Protein AF-A0A7S0GIW2-F1 (afdb_monomer_lite)

Sequence (275 aa):
FYAGVYIVERPHLIPSFSFFFVAWAMIVSLQMKRDHPSPWVQCKPFFKQVGTLLFDSHQNSNRVSTTVIKARQSWAEVKAYEECRKLRLDHDQKMKEIRQKLESEINAVGNEQVQTDTTGQQFVPLAQFLPILTWIQGLLGGYCQLFRRIKFIFIWEDSITSFWITLATLVTGGILLIIPCGIILHWTCRIAIWTFLGPWMKIVDSLLYQDSVLHSKSKDEKERRTEEAFKEIVSALQGRSKAARLVGEEVTKSKAFKTLLFGEYITNVPYLERL

Structure (mmCIF, N/CA/C/O backbone):
data_AF-A0A7S0GIW2-F1
#
_entry.id   AF-A0A7S0GIW2-F1
#
loop_
_atom_site.group_PDB
_atom_site.id
_atom_site.type_symbol
_atom_site.label_atom_id
_atom_site.label_alt_id
_atom_site.label_comp_id
_atom_site.label_asym_id
_atom_site.label_entity_id
_atom_site.label_seq_id
_atom_site.pdbx_PDB_ins_code
_atom_site.Cartn_x
_atom_site.Cartn_y
_atom_site.Cartn_z
_atom_site.occupancy
_atom_site.B_iso_or_equiv
_atom_site.auth_seq_id
_atom_site.auth_comp_id
_atom_site.auth_asym_id
_atom_site.auth_atom_id
_atom_site.pdbx_PDB_model_num
ATOM 1 N N . PHE A 1 1 ? -5.003 -21.218 -7.547 1.00 86.75 1 PHE A N 1
ATOM 2 C CA . PHE A 1 1 ? -5.887 -22.332 -7.149 1.00 86.75 1 PHE A CA 1
ATOM 3 C C . PHE A 1 1 ? -5.118 -23.417 -6.392 1.00 86.75 1 PHE A C 1
ATOM 5 O O . PHE A 1 1 ? -5.319 -23.513 -5.192 1.00 86.75 1 PHE A O 1
ATOM 12 N N . TYR A 1 2 ? -4.163 -24.128 -7.012 1.00 92.38 2 TYR A N 1
ATOM 13 C CA . TYR A 1 2 ? -3.376 -25.192 -6.350 1.00 92.38 2 TYR A CA 1
ATOM 14 C C . TYR A 1 2 ? -2.688 -24.780 -5.039 1.00 92.38 2 TYR A C 1
ATOM 16 O O . TYR A 1 2 ? -2.809 -25.482 -4.043 1.00 92.38 2 TYR A O 1
ATOM 24 N N . ALA A 1 3 ? -2.039 -23.609 -5.003 1.00 89.69 3 ALA A N 1
ATOM 25 C CA . ALA A 1 3 ? -1.438 -23.090 -3.770 1.00 89.69 3 ALA A CA 1
ATOM 26 C C . ALA A 1 3 ? -2.473 -22.897 -2.645 1.00 89.69 3 ALA A C 1
ATOM 28 O O . ALA A 1 3 ? -2.178 -23.170 -1.491 1.00 89.69 3 ALA A O 1
ATOM 29 N N . GLY A 1 4 ? -3.700 -22.486 -2.983 1.00 92.38 4 GLY A N 1
ATOM 30 C CA . GLY A 1 4 ? -4.780 -22.309 -2.012 1.00 92.38 4 GLY A CA 1
ATOM 31 C C . GLY A 1 4 ? -5.231 -23.632 -1.395 1.00 92.38 4 GLY A C 1
ATOM 32 O O . GLY A 1 4 ? -5.352 -23.712 -0.180 1.00 92.38 4 GLY A O 1
ATOM 33 N N . VAL A 1 5 ? -5.397 -24.681 -2.210 1.00 96.06 5 VAL A N 1
ATOM 34 C CA . VAL A 1 5 ? -5.732 -26.033 -1.720 1.00 96.06 5 VAL A CA 1
ATOM 35 C C . VAL A 1 5 ? -4.635 -26.549 -0.783 1.00 96.06 5 VAL A C 1
ATOM 37 O O . VAL A 1 5 ? -4.923 -26.974 0.332 1.00 96.06 5 VAL A O 1
ATOM 40 N N . TYR A 1 6 ? -3.367 -26.402 -1.180 1.00 94.44 6 TYR A N 1
ATOM 41 C CA . TYR A 1 6 ? -2.228 -26.856 -0.379 1.00 94.44 6 TYR A CA 1
ATOM 42 C C . TYR A 1 6 ? -2.087 -26.102 0.955 1.00 94.44 6 TYR A C 1
ATOM 44 O O . TYR A 1 6 ? -1.720 -26.692 1.969 1.00 94.44 6 TYR A O 1
ATOM 52 N N . ILE A 1 7 ? -2.412 -24.803 0.977 1.00 94.56 7 ILE A N 1
ATOM 53 C CA . ILE A 1 7 ? -2.431 -23.990 2.203 1.00 94.56 7 ILE A CA 1
ATOM 54 C C . ILE A 1 7 ? -3.527 -24.463 3.168 1.00 94.56 7 ILE A C 1
ATOM 56 O O . ILE A 1 7 ? -3.280 -24.519 4.372 1.00 94.56 7 ILE A O 1
ATOM 60 N N . VAL A 1 8 ? -4.714 -24.814 2.659 1.00 96.31 8 VAL A N 1
ATOM 61 C CA . VAL A 1 8 ? -5.828 -25.310 3.488 1.00 96.31 8 VAL A CA 1
ATOM 62 C C . VAL A 1 8 ? -5.480 -26.655 4.124 1.00 96.31 8 VAL A C 1
ATOM 64 O O . VAL A 1 8 ? -5.731 -26.853 5.310 1.00 96.31 8 VAL A O 1
ATOM 67 N N . GLU A 1 9 ? -4.845 -27.556 3.374 1.00 96.31 9 GLU A N 1
ATOM 68 C CA . GLU A 1 9 ? -4.400 -28.854 3.897 1.00 96.31 9 GLU A CA 1
ATOM 69 C C . GLU A 1 9 ? -3.231 -28.728 4.890 1.00 96.31 9 GLU A C 1
ATOM 71 O O . GLU A 1 9 ? -3.073 -29.560 5.786 1.00 96.31 9 GLU A O 1
ATOM 76 N N . ARG A 1 10 ? -2.387 -27.696 4.744 1.00 93.69 10 ARG A N 1
ATOM 77 C CA . ARG A 1 10 ? -1.160 -27.505 5.532 1.00 93.69 10 ARG A CA 1
ATOM 78 C C . ARG A 1 10 ? -1.020 -26.054 6.015 1.00 93.69 10 ARG A C 1
ATOM 80 O O . ARG A 1 10 ? -0.169 -25.316 5.511 1.00 93.69 10 ARG A O 1
ATOM 87 N N . PRO A 1 11 ? -1.763 -25.644 7.062 1.00 92.06 11 PRO A N 1
ATOM 88 C CA . PRO A 1 11 ? -1.789 -24.250 7.520 1.00 92.06 11 PRO A CA 1
ATOM 89 C C . PRO A 1 11 ? -0.437 -23.748 8.050 1.00 92.06 11 PRO A C 1
ATOM 91 O O . PRO A 1 11 ? -0.168 -22.549 8.042 1.00 92.06 11 PRO A O 1
ATOM 94 N N . HIS A 1 12 ? 0.467 -24.645 8.456 1.00 91.31 12 HIS A N 1
ATOM 95 C CA . HIS A 1 12 ? 1.823 -24.272 8.868 1.00 91.31 12 HIS A CA 1
ATOM 96 C C . HIS A 1 12 ? 2.656 -23.645 7.735 1.00 91.31 12 HIS A C 1
ATOM 98 O O . HIS A 1 12 ? 3.669 -23.014 8.021 1.00 91.31 12 HIS A O 1
ATOM 104 N N . LEU A 1 13 ? 2.242 -23.786 6.470 1.00 93.44 13 LEU A N 1
ATOM 105 C CA . LEU A 1 13 ? 2.909 -23.180 5.314 1.00 93.44 13 LEU A CA 1
ATOM 106 C C . LEU A 1 13 ? 2.429 -21.751 5.014 1.00 93.44 13 LEU A C 1
ATOM 108 O O . LEU A 1 13 ? 3.013 -21.085 4.163 1.00 93.44 13 LEU A O 1
ATOM 112 N N . ILE A 1 14 ? 1.400 -21.241 5.701 1.00 93.44 14 ILE A N 1
ATOM 113 C CA . ILE A 1 14 ? 0.887 -19.878 5.473 1.00 93.44 14 ILE A CA 1
ATOM 114 C C . ILE A 1 14 ? 2.006 -18.815 5.505 1.00 93.44 14 ILE A C 1
ATOM 116 O O . ILE A 1 14 ? 2.032 -17.979 4.598 1.00 93.44 14 ILE A O 1
ATOM 120 N N . PRO A 1 15 ? 2.959 -18.832 6.465 1.00 93.56 15 PRO A N 1
ATOM 121 C CA . PRO A 1 15 ? 4.031 -17.842 6.497 1.00 93.56 15 PRO A CA 1
ATOM 122 C C . PRO A 1 15 ? 4.953 -17.902 5.274 1.00 93.56 15 PRO A C 1
ATOM 124 O O . PRO A 1 15 ? 5.303 -16.863 4.730 1.00 93.56 15 PRO A O 1
ATOM 127 N N . SER A 1 16 ? 5.335 -19.089 4.792 1.00 95.00 16 SER A N 1
ATOM 128 C CA . SER A 1 16 ? 6.211 -19.179 3.614 1.00 95.00 16 SER A CA 1
ATOM 129 C C . SER A 1 16 ? 5.499 -18.672 2.359 1.00 95.00 16 SER A C 1
ATOM 131 O O . SER A 1 16 ? 6.065 -17.873 1.608 1.00 95.00 16 SER A O 1
ATOM 133 N N . PHE A 1 17 ? 4.227 -19.043 2.170 1.00 95.50 17 PHE A N 1
ATOM 134 C CA . PHE A 1 17 ? 3.417 -18.549 1.055 1.00 95.50 17 PHE A CA 1
ATOM 135 C C . PHE A 1 17 ? 3.176 -17.037 1.108 1.00 95.50 17 PHE A C 1
ATOM 137 O O . PHE A 1 17 ? 3.149 -16.409 0.049 1.00 95.50 17 PHE A O 1
ATOM 144 N N . SER A 1 18 ? 3.043 -16.426 2.291 1.00 95.31 18 SER A N 1
ATOM 145 C CA . SER A 1 18 ? 2.880 -14.971 2.394 1.00 95.31 18 SER A CA 1
ATOM 146 C C . SER A 1 18 ? 4.149 -14.222 1.971 1.00 95.31 18 SER A C 1
ATOM 148 O O . SER A 1 18 ? 4.056 -13.265 1.201 1.00 95.31 18 SER A O 1
ATOM 150 N N . PHE A 1 19 ? 5.337 -14.696 2.361 1.00 96.56 19 PHE A N 1
ATOM 151 C CA . PHE A 1 19 ? 6.607 -14.129 1.890 1.00 96.56 19 PHE A CA 1
ATOM 152 C C . PHE A 1 19 ? 6.791 -14.288 0.378 1.00 96.56 19 PHE A C 1
ATOM 154 O O . PHE A 1 19 ? 7.169 -13.326 -0.296 1.00 96.56 19 PHE A O 1
ATOM 161 N N . PHE A 1 20 ? 6.460 -15.458 -0.180 1.00 96.81 20 PHE A N 1
ATOM 162 C CA . PHE A 1 20 ? 6.480 -15.653 -1.631 1.00 96.81 20 PHE A CA 1
ATOM 163 C C . PHE A 1 20 ? 5.472 -14.766 -2.357 1.00 96.81 20 PHE A C 1
ATOM 165 O O . PHE A 1 20 ? 5.786 -14.251 -3.427 1.00 96.81 20 PHE A O 1
ATOM 172 N N . PHE A 1 21 ? 4.289 -14.544 -1.784 1.00 96.69 21 PHE A N 1
ATOM 173 C CA . PHE A 1 21 ? 3.301 -13.636 -2.355 1.00 96.69 21 PHE A CA 1
ATOM 174 C C . PHE A 1 21 ? 3.811 -12.191 -2.382 1.00 96.69 21 PHE A C 1
ATOM 176 O O . PHE A 1 21 ? 3.679 -11.524 -3.406 1.00 96.69 21 PHE A O 1
ATOM 183 N N . VAL A 1 22 ? 4.454 -11.722 -1.307 1.00 97.06 22 VAL A N 1
ATOM 184 C CA . VAL A 1 22 ? 5.085 -10.391 -1.275 1.00 97.06 22 VAL A CA 1
ATOM 185 C C . VAL A 1 22 ? 6.199 -10.288 -2.319 1.00 97.06 22 VAL A C 1
ATOM 187 O O . VAL A 1 22 ? 6.235 -9.318 -3.075 1.00 97.06 22 VAL A O 1
ATOM 190 N N . ALA A 1 23 ? 7.078 -11.291 -2.411 1.00 97.31 23 ALA A N 1
ATOM 191 C CA . ALA A 1 23 ? 8.136 -11.326 -3.422 1.00 97.31 23 ALA A CA 1
ATOM 192 C C . ALA A 1 23 ? 7.561 -11.320 -4.850 1.00 97.31 23 ALA A C 1
ATOM 194 O O . ALA A 1 23 ? 8.023 -10.570 -5.710 1.00 97.31 23 ALA A O 1
ATOM 195 N N . TRP A 1 24 ? 6.511 -12.105 -5.096 1.00 97.38 24 TRP A N 1
ATOM 196 C CA . TRP A 1 24 ? 5.815 -12.145 -6.378 1.00 97.38 24 TRP A CA 1
ATOM 197 C C . TRP A 1 24 ? 5.167 -10.799 -6.717 1.00 97.38 24 TRP A C 1
ATOM 199 O O . TRP A 1 24 ? 5.378 -10.292 -7.816 1.00 97.38 24 TRP A O 1
ATOM 209 N N . ALA A 1 25 ? 4.456 -10.176 -5.773 1.00 97.19 25 ALA A N 1
ATOM 210 C CA . ALA A 1 25 ? 3.852 -8.860 -5.965 1.00 97.19 25 ALA A CA 1
ATOM 211 C C . ALA A 1 25 ? 4.911 -7.798 -6.310 1.00 97.19 25 ALA A C 1
ATOM 213 O O . ALA A 1 25 ? 4.715 -7.009 -7.231 1.00 97.19 25 ALA A O 1
ATOM 214 N N . MET A 1 26 ? 6.070 -7.827 -5.643 1.00 97.38 26 MET A N 1
ATOM 215 C CA . MET A 1 26 ? 7.205 -6.957 -5.969 1.00 97.38 26 MET A CA 1
ATOM 216 C C . MET A 1 26 ? 7.727 -7.200 -7.393 1.00 97.38 26 MET A C 1
ATOM 218 O O . MET A 1 26 ? 7.994 -6.238 -8.114 1.00 97.38 26 MET A O 1
ATOM 222 N N . ILE A 1 27 ? 7.841 -8.457 -7.832 1.00 97.12 27 ILE A N 1
ATOM 223 C CA . ILE A 1 27 ? 8.265 -8.802 -9.202 1.00 97.12 27 ILE A CA 1
ATOM 224 C C . ILE A 1 27 ? 7.237 -8.330 -10.242 1.00 97.12 27 ILE A C 1
ATOM 226 O O . ILE A 1 27 ? 7.627 -7.824 -11.294 1.00 97.12 27 ILE A O 1
ATOM 230 N N . VAL A 1 28 ? 5.938 -8.442 -9.957 1.00 97.00 28 VAL A N 1
ATOM 231 C CA . VAL A 1 28 ? 4.877 -7.925 -10.839 1.00 97.00 28 VAL A CA 1
ATOM 232 C C . VAL A 1 28 ? 4.958 -6.400 -10.947 1.00 97.00 28 VAL A C 1
ATOM 234 O O . VAL A 1 28 ? 4.947 -5.868 -12.057 1.00 97.00 28 VAL A O 1
ATOM 237 N N . SER A 1 29 ? 5.142 -5.686 -9.832 1.00 96.62 29 SER A N 1
ATOM 238 C CA . SER A 1 29 ? 5.355 -4.230 -9.852 1.00 96.62 29 SER A CA 1
ATOM 239 C C . SER A 1 29 ? 6.578 -3.831 -10.685 1.00 96.62 29 SER A C 1
ATOM 241 O O . SER A 1 29 ? 6.539 -2.837 -11.415 1.00 96.62 29 SER A O 1
ATOM 243 N N . LEU A 1 30 ? 7.653 -4.627 -10.636 1.00 96.38 30 LEU A N 1
ATOM 244 C CA . LEU A 1 30 ? 8.833 -4.421 -11.478 1.00 96.38 30 LEU A CA 1
ATOM 245 C C . LEU A 1 30 ? 8.506 -4.576 -12.972 1.00 96.38 30 LEU A C 1
ATOM 247 O O . LEU A 1 30 ? 9.003 -3.793 -13.781 1.00 96.38 30 LEU A O 1
ATOM 251 N N . GLN A 1 31 ? 7.678 -5.559 -13.345 1.00 96.50 31 GLN A N 1
ATOM 252 C CA . GLN A 1 31 ? 7.234 -5.740 -14.733 1.00 96.50 31 GLN A CA 1
ATOM 253 C C . GLN A 1 31 ? 6.421 -4.535 -15.211 1.00 96.50 31 GLN A C 1
ATOM 255 O O . GLN A 1 31 ? 6.761 -3.960 -16.242 1.00 96.50 31 GLN A O 1
ATOM 260 N N . MET A 1 32 ? 5.455 -4.071 -14.412 1.00 95.19 32 MET A N 1
ATOM 261 C CA . MET A 1 32 ? 4.660 -2.880 -14.741 1.00 95.19 32 MET A CA 1
ATOM 262 C C . MET A 1 32 ? 5.535 -1.643 -14.975 1.00 95.19 32 MET A C 1
ATOM 264 O O . MET A 1 32 ? 5.288 -0.865 -15.894 1.00 95.19 32 MET A O 1
ATOM 268 N N . LYS A 1 33 ? 6.582 -1.457 -14.162 1.00 94.94 33 LYS A N 1
ATOM 269 C CA . LYS A 1 33 ? 7.525 -0.345 -14.334 1.00 94.94 33 LYS A CA 1
ATOM 270 C C . LYS A 1 33 ? 8.418 -0.512 -15.566 1.00 94.94 33 LYS A C 1
ATOM 272 O O . LYS A 1 33 ? 8.794 0.479 -16.190 1.00 94.94 33 LYS A O 1
ATOM 277 N N . ARG A 1 34 ? 8.766 -1.748 -15.927 1.00 95.00 34 ARG A N 1
ATOM 278 C CA . ARG A 1 34 ? 9.553 -2.049 -17.130 1.00 95.00 34 ARG A CA 1
ATOM 279 C C . ARG A 1 34 ? 8.771 -1.782 -18.416 1.00 95.00 34 ARG A C 1
ATOM 281 O O . ARG A 1 34 ? 9.376 -1.379 -19.401 1.00 95.00 34 ARG A O 1
ATOM 288 N N . ASP A 1 35 ? 7.455 -1.945 -18.379 1.00 95.06 35 ASP A N 1
ATOM 289 C CA . ASP A 1 35 ? 6.576 -1.684 -19.523 1.00 95.06 35 ASP A CA 1
ATOM 290 C C . ASP A 1 35 ? 6.309 -0.177 -19.734 1.00 95.06 35 ASP A C 1
ATOM 292 O O . ASP A 1 35 ? 5.595 0.220 -20.653 1.00 95.06 35 ASP A O 1
ATOM 296 N N . HIS A 1 36 ? 6.903 0.695 -18.909 1.00 94.88 36 HIS A N 1
ATOM 297 C CA . HIS A 1 36 ? 6.827 2.139 -19.092 1.00 94.88 36 HIS A CA 1
ATOM 298 C C . HIS A 1 36 ? 7.609 2.569 -20.354 1.00 94.88 36 HIS A C 1
ATOM 300 O O . HIS A 1 36 ? 8.765 2.172 -20.511 1.00 94.88 36 HIS A O 1
ATOM 306 N N . PRO A 1 37 ? 7.056 3.432 -21.230 1.00 94.69 37 PRO A N 1
ATOM 307 C CA . PRO A 1 37 ? 7.686 3.782 -22.512 1.00 94.69 37 PRO A CA 1
ATOM 308 C C . PRO A 1 37 ? 8.972 4.611 -22.364 1.00 94.69 37 PRO A C 1
ATOM 310 O O . PRO A 1 37 ? 9.837 4.594 -23.232 1.00 94.69 37 PRO A O 1
ATOM 313 N N . SER A 1 38 ? 9.123 5.351 -21.259 1.00 93.94 38 SER A N 1
ATOM 314 C CA . SER A 1 38 ? 10.338 6.136 -21.005 1.00 93.94 38 SER A CA 1
ATOM 315 C C . SER A 1 38 ? 11.483 5.252 -20.495 1.00 93.94 38 SER A C 1
ATOM 317 O O . SER A 1 38 ? 11.359 4.702 -19.395 1.00 93.94 38 SER A O 1
ATOM 319 N N . PRO A 1 39 ? 12.632 5.189 -21.197 1.00 92.44 39 PRO A N 1
ATOM 320 C CA . PRO A 1 39 ? 13.783 4.381 -20.784 1.00 92.44 39 PRO A CA 1
ATOM 321 C C . PRO A 1 39 ? 14.440 4.877 -19.487 1.00 92.44 39 PRO A C 1
ATOM 323 O O . PRO A 1 39 ? 15.145 4.120 -18.830 1.00 92.44 39 PRO A O 1
ATOM 326 N N . TRP A 1 40 ? 14.188 6.127 -19.088 1.00 90.44 40 TRP A N 1
ATOM 327 C CA . TRP A 1 40 ? 14.678 6.707 -17.831 1.00 90.44 40 TRP A CA 1
ATOM 328 C C . TRP A 1 40 ? 13.940 6.176 -16.601 1.00 90.44 40 TRP A C 1
ATOM 330 O O . TRP A 1 40 ? 14.470 6.208 -15.495 1.00 90.44 40 TRP A O 1
ATOM 340 N N . VAL A 1 41 ? 12.706 5.709 -16.797 1.00 92.25 41 VAL A N 1
ATOM 341 C CA . VAL A 1 41 ? 11.857 5.165 -15.730 1.00 92.25 41 VAL A CA 1
ATOM 342 C C . VAL A 1 41 ? 11.996 3.645 -15.646 1.00 92.25 41 VAL A C 1
ATOM 344 O O . VAL A 1 41 ? 11.789 3.069 -14.578 1.00 92.25 41 VAL A O 1
ATOM 347 N N . GLN A 1 42 ? 12.360 2.989 -16.751 1.00 93.50 42 GLN A N 1
ATOM 348 C CA . GLN A 1 42 ? 12.521 1.541 -16.808 1.00 93.50 42 GLN A CA 1
ATOM 349 C C . GLN A 1 42 ? 13.591 1.047 -15.827 1.00 93.50 42 GLN A C 1
ATOM 351 O O . GLN A 1 42 ? 14.693 1.585 -15.725 1.00 93.50 42 GLN A O 1
ATOM 356 N N . CYS A 1 43 ? 13.276 -0.040 -15.126 1.00 92.50 43 CYS A N 1
ATOM 357 C CA . CYS A 1 43 ? 14.222 -0.723 -14.252 1.00 92.50 43 CYS A CA 1
ATOM 358 C C . CYS A 1 43 ? 14.896 -1.905 -14.961 1.00 92.50 43 CYS A C 1
ATOM 360 O O . CYS A 1 43 ? 14.328 -2.550 -15.845 1.00 92.50 43 CYS A O 1
ATOM 362 N N . LYS A 1 44 ? 16.117 -2.239 -14.521 1.00 93.50 44 LYS A N 1
ATOM 363 C CA . LYS A 1 44 ? 16.814 -3.457 -14.962 1.00 93.50 44 LYS A CA 1
ATOM 364 C C . LYS A 1 44 ? 16.016 -4.698 -14.522 1.00 93.50 44 LYS A C 1
ATOM 366 O O . LYS A 1 44 ? 15.501 -4.704 -13.406 1.00 93.50 44 LYS A O 1
ATOM 371 N N . PRO A 1 45 ? 15.947 -5.762 -15.342 1.00 94.75 45 PRO A N 1
ATOM 372 C CA . PRO A 1 45 ? 15.208 -6.967 -14.980 1.00 94.75 45 PRO A CA 1
ATOM 373 C C . PRO A 1 45 ? 15.839 -7.666 -13.769 1.00 94.75 45 PRO A C 1
ATOM 375 O O . PRO A 1 45 ? 17.065 -7.726 -13.655 1.00 94.75 45 PRO A O 1
ATOM 378 N N . PHE A 1 46 ? 14.997 -8.237 -12.903 1.00 95.44 46 PHE A N 1
ATOM 379 C CA . PHE A 1 46 ? 15.406 -8.879 -11.647 1.00 95.44 46 PHE A CA 1
ATOM 380 C C . PHE A 1 46 ? 16.498 -9.937 -11.854 1.00 95.44 46 PHE A C 1
ATOM 382 O O . PHE A 1 46 ? 17.554 -9.870 -11.235 1.00 95.44 46 PHE A O 1
ATOM 389 N N . PHE A 1 47 ? 16.305 -10.857 -12.804 1.00 95.00 47 PHE A N 1
ATOM 390 C CA . PHE A 1 47 ? 17.272 -11.923 -13.083 1.00 95.00 47 PHE A CA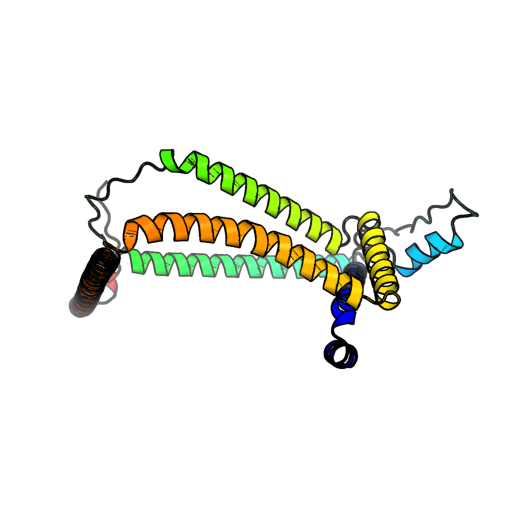 1
ATOM 391 C C . PHE A 1 47 ? 18.631 -11.417 -13.567 1.00 95.00 47 PHE A C 1
ATOM 393 O O . PHE A 1 47 ? 19.641 -12.058 -13.301 1.00 95.00 47 PHE A O 1
ATOM 400 N N . LYS A 1 48 ? 18.688 -10.253 -14.229 1.00 93.19 48 LYS A N 1
ATOM 401 C CA . LYS A 1 48 ? 19.971 -9.639 -14.592 1.00 93.19 48 LYS A CA 1
ATOM 402 C C . LYS A 1 48 ? 20.706 -9.157 -13.344 1.00 93.19 48 LYS A C 1
ATOM 404 O O . LYS A 1 48 ? 21.909 -9.340 -13.268 1.00 93.19 48 LYS A O 1
ATOM 409 N N . GLN A 1 49 ? 19.993 -8.596 -12.365 1.00 92.94 49 GLN A N 1
ATOM 410 C CA . GLN A 1 49 ? 20.584 -8.181 -11.086 1.00 92.94 49 GLN A CA 1
ATOM 411 C C . GLN A 1 49 ? 21.059 -9.392 -10.268 1.00 92.94 49 GLN A C 1
ATOM 413 O O . GLN A 1 49 ? 22.180 -9.378 -9.769 1.00 92.94 49 GLN A O 1
ATOM 418 N N . VAL A 1 50 ? 20.265 -10.469 -10.209 1.00 94.44 50 VAL A N 1
ATOM 419 C CA . VAL A 1 50 ? 20.680 -11.736 -9.574 1.00 94.44 50 VAL A CA 1
ATOM 420 C C . VAL A 1 50 ? 21.899 -12.335 -10.278 1.00 94.44 50 VAL A C 1
ATOM 422 O O . VAL A 1 50 ? 22.858 -12.718 -9.619 1.00 94.44 50 VAL A O 1
ATOM 425 N N . GLY A 1 51 ? 21.894 -12.381 -11.613 1.00 92.69 51 GLY A N 1
ATOM 426 C CA . GLY A 1 51 ? 23.018 -12.886 -12.400 1.00 92.69 51 GLY A CA 1
ATOM 427 C C . GLY A 1 51 ? 24.290 -12.068 -12.185 1.00 92.69 51 GLY A C 1
ATOM 428 O O . GLY A 1 51 ? 25.356 -12.646 -12.004 1.00 92.69 51 GLY A O 1
ATOM 429 N N . THR A 1 52 ? 24.182 -10.738 -12.118 1.00 89.94 52 THR A N 1
ATOM 430 C CA . THR A 1 52 ? 25.311 -9.876 -11.746 1.00 89.94 52 THR A CA 1
ATOM 431 C C . THR A 1 52 ? 25.842 -10.231 -10.354 1.00 89.94 52 THR A C 1
ATOM 433 O O . THR A 1 52 ? 27.044 -10.358 -10.182 1.00 89.94 52 THR A O 1
ATOM 436 N N . LEU A 1 53 ? 24.987 -10.480 -9.362 1.00 90.12 53 LEU A N 1
ATOM 437 C CA . LEU A 1 53 ? 25.471 -10.856 -8.027 1.00 90.12 53 LEU A CA 1
ATOM 438 C C . LEU A 1 53 ? 26.131 -12.237 -7.979 1.00 90.12 53 LEU A C 1
ATOM 440 O O . LEU A 1 53 ? 27.142 -12.398 -7.302 1.00 90.12 53 LEU A O 1
ATOM 444 N N . LEU A 1 54 ? 25.580 -13.226 -8.684 1.00 91.62 54 LEU A N 1
ATOM 445 C CA . LEU A 1 54 ? 26.095 -14.597 -8.649 1.00 91.62 54 LEU A CA 1
ATOM 446 C C . LEU A 1 54 ? 27.356 -14.788 -9.499 1.00 91.62 54 LEU A C 1
ATOM 448 O O . LEU A 1 54 ? 28.250 -15.527 -9.097 1.00 91.62 54 LEU A O 1
ATOM 452 N N . PHE A 1 55 ? 27.431 -14.142 -10.664 1.00 89.44 55 PHE A N 1
ATOM 453 C CA . PHE A 1 55 ? 28.493 -14.385 -11.645 1.00 89.44 55 PHE A CA 1
ATOM 454 C C . PHE A 1 55 ? 29.515 -13.244 -11.748 1.00 89.44 55 PHE A C 1
ATOM 456 O O . PHE A 1 55 ? 30.660 -13.498 -12.111 1.00 89.44 55 PHE A O 1
ATOM 463 N N . ASP A 1 56 ? 29.148 -12.000 -11.421 1.00 79.81 56 ASP A N 1
ATOM 464 C CA . ASP A 1 56 ? 30.023 -10.826 -11.607 1.00 79.81 56 ASP A CA 1
ATOM 465 C C . ASP A 1 56 ? 30.875 -10.504 -10.365 1.00 79.81 56 ASP A C 1
ATOM 467 O O . ASP A 1 56 ? 31.756 -9.648 -10.413 1.00 79.81 56 ASP A O 1
ATOM 471 N N . SER A 1 57 ? 30.670 -11.224 -9.252 1.00 71.44 57 SER A N 1
ATOM 472 C CA . SER A 1 57 ? 31.363 -10.969 -7.980 1.00 71.44 57 SER A CA 1
ATOM 473 C C . SER A 1 57 ? 32.891 -11.129 -8.045 1.00 71.44 57 SER A C 1
ATOM 475 O O . SER A 1 57 ? 33.564 -10.700 -7.110 1.00 71.44 57 SER A O 1
ATOM 477 N N . HIS A 1 58 ? 33.454 -11.741 -9.095 1.00 61.88 58 HIS A N 1
ATOM 478 C CA . HIS A 1 58 ? 34.876 -12.103 -9.118 1.00 61.88 58 HIS A CA 1
ATOM 479 C C . HIS A 1 58 ? 35.694 -11.529 -10.292 1.00 61.88 58 HIS A C 1
ATOM 481 O O . HIS A 1 58 ? 36.919 -11.619 -10.241 1.00 61.88 58 HIS A O 1
ATOM 487 N N . GLN A 1 59 ? 35.101 -10.935 -11.343 1.00 58.41 59 GLN A N 1
ATOM 488 C CA . GLN A 1 59 ? 35.891 -10.652 -12.560 1.00 58.41 59 GLN A CA 1
ATOM 489 C C . GLN A 1 59 ? 35.881 -9.220 -13.108 1.00 58.41 59 GLN A C 1
ATOM 491 O O . GLN A 1 59 ? 36.831 -8.885 -13.807 1.00 58.41 59 GLN A O 1
ATOM 496 N N . ASN A 1 60 ? 34.919 -8.340 -12.799 1.00 55.59 60 ASN A N 1
ATOM 497 C CA . ASN A 1 60 ? 34.915 -6.989 -13.390 1.00 55.59 60 ASN A CA 1
ATOM 498 C C . ASN A 1 60 ? 34.228 -5.916 -12.521 1.00 55.59 60 ASN A C 1
ATOM 500 O O . ASN A 1 60 ? 33.266 -5.280 -12.943 1.00 55.59 60 ASN A O 1
ATOM 504 N N . SER A 1 61 ? 34.807 -5.609 -11.355 1.00 57.03 61 SER A N 1
ATOM 505 C CA . SER A 1 61 ? 34.425 -4.457 -10.504 1.00 57.03 61 SER A CA 1
ATOM 506 C C . SER A 1 61 ? 34.281 -3.120 -11.274 1.00 57.03 61 SER A C 1
ATOM 508 O O . SER A 1 61 ? 33.497 -2.254 -10.896 1.00 57.03 61 SER A O 1
ATOM 510 N N . ASN A 1 62 ? 34.961 -2.963 -12.417 1.00 59.53 62 ASN A N 1
ATOM 511 C CA . ASN A 1 62 ? 35.049 -1.684 -13.129 1.00 59.53 62 ASN A CA 1
ATOM 512 C C . ASN A 1 62 ? 34.157 -1.546 -14.376 1.00 59.53 62 ASN A C 1
ATOM 514 O O . ASN A 1 62 ? 34.215 -0.510 -15.038 1.00 59.53 62 ASN A O 1
ATOM 518 N N . ARG A 1 63 ? 33.326 -2.536 -14.738 1.00 62.22 63 ARG A N 1
ATOM 519 C CA . ARG A 1 63 ? 32.436 -2.420 -15.913 1.00 62.22 63 ARG A CA 1
ATOM 520 C C . ARG A 1 63 ? 30.975 -2.339 -15.500 1.00 62.22 63 ARG A C 1
ATOM 522 O O . ARG A 1 63 ? 30.185 -3.243 -15.756 1.00 62.22 63 ARG A O 1
ATOM 529 N N . VAL A 1 64 ? 30.584 -1.197 -14.935 1.00 69.75 64 VAL A N 1
ATOM 530 C CA . VAL A 1 64 ? 29.165 -0.832 -14.868 1.00 69.75 64 VAL A CA 1
ATOM 531 C C . VAL A 1 64 ? 28.650 -0.784 -16.306 1.00 69.75 64 VAL A C 1
ATOM 533 O O . VAL A 1 64 ? 28.983 0.129 -17.055 1.00 69.75 64 VAL A O 1
ATOM 536 N N . SER A 1 65 ? 27.874 -1.791 -16.714 1.00 69.06 65 SER A N 1
ATOM 537 C CA . SER A 1 65 ? 27.204 -1.806 -18.016 1.00 69.06 65 SER A CA 1
ATOM 538 C C . SER A 1 65 ? 26.237 -0.622 -18.066 1.00 69.06 65 SER A C 1
ATOM 540 O O . SER A 1 65 ? 25.111 -0.684 -17.553 1.00 69.06 65 SER A O 1
ATOM 542 N N . THR A 1 66 ? 26.716 0.488 -18.621 1.00 79.06 66 THR A N 1
ATOM 543 C CA . TH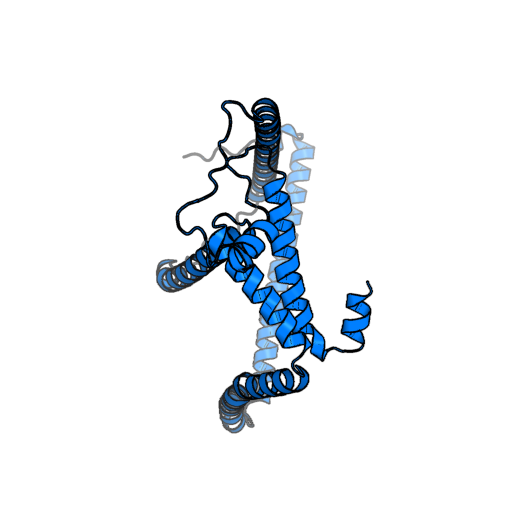R A 1 66 ? 25.924 1.671 -18.913 1.00 79.06 66 THR A CA 1
ATOM 544 C C . THR A 1 66 ? 25.123 1.362 -20.167 1.00 79.06 66 THR A C 1
ATOM 546 O O . THR A 1 66 ? 25.648 1.188 -21.265 1.00 79.06 66 THR A O 1
ATOM 549 N N . THR A 1 67 ? 23.813 1.220 -20.003 1.00 83.12 67 THR A N 1
ATOM 550 C CA . THR A 1 67 ? 22.904 1.192 -21.145 1.00 83.12 67 THR A CA 1
ATOM 551 C C . THR A 1 67 ? 22.898 2.592 -21.740 1.00 83.12 67 THR A C 1
ATOM 553 O O . THR A 1 67 ? 22.326 3.507 -21.151 1.00 83.12 67 THR A O 1
ATOM 556 N N . VAL A 1 68 ? 23.581 2.775 -22.870 1.00 90.38 68 VAL A N 1
ATOM 557 C CA . VAL A 1 68 ? 23.585 4.052 -23.587 1.00 90.38 68 VAL A CA 1
ATOM 558 C C . VAL A 1 68 ? 22.190 4.265 -24.169 1.00 90.38 68 VAL A C 1
ATOM 560 O O . VAL A 1 68 ? 21.784 3.572 -25.102 1.00 90.38 68 VAL A O 1
ATOM 563 N N . ILE A 1 69 ? 21.443 5.203 -23.590 1.00 92.12 69 ILE A N 1
ATOM 564 C CA . ILE A 1 69 ? 20.130 5.610 -24.092 1.00 92.12 69 ILE A CA 1
ATOM 565 C C . ILE A 1 69 ? 20.369 6.469 -25.333 1.00 92.12 69 ILE A C 1
ATOM 567 O O . ILE A 1 69 ? 21.042 7.500 -25.261 1.00 92.12 69 ILE A O 1
ATOM 571 N N . LYS A 1 70 ? 19.844 6.047 -26.488 1.00 94.00 70 LYS A N 1
ATOM 572 C CA . LYS A 1 70 ? 19.969 6.839 -27.718 1.00 94.00 70 LYS A CA 1
ATOM 573 C C . LYS A 1 70 ? 19.078 8.078 -27.625 1.00 94.00 70 LYS A C 1
ATOM 575 O O . LYS A 1 70 ? 17.961 8.017 -27.108 1.00 94.00 70 LYS A O 1
ATOM 580 N N . ALA A 1 71 ? 19.544 9.199 -28.172 1.00 94.00 71 ALA A N 1
ATOM 581 C CA . ALA A 1 71 ? 18.722 10.400 -28.278 1.00 94.00 71 ALA A CA 1
ATOM 582 C C . ALA A 1 71 ? 17.414 10.079 -29.027 1.00 94.00 71 ALA A C 1
ATOM 584 O O . ALA A 1 71 ? 17.440 9.456 -30.087 1.00 94.00 71 ALA A O 1
ATOM 585 N N . ARG A 1 72 ? 16.274 10.502 -28.461 1.00 91.12 72 ARG A N 1
ATOM 586 C CA . ARG A 1 72 ? 14.908 10.262 -28.978 1.00 91.12 72 ARG A CA 1
ATOM 587 C C . ARG A 1 72 ? 14.448 8.798 -29.027 1.00 91.12 72 ARG A C 1
ATOM 589 O O . ARG A 1 72 ? 13.435 8.508 -29.664 1.00 91.12 72 ARG A O 1
ATOM 596 N N . GLN A 1 73 ? 15.122 7.882 -28.332 1.00 92.31 73 GLN A N 1
ATOM 597 C CA . GLN A 1 73 ? 14.606 6.524 -28.157 1.00 92.31 73 GLN A CA 1
ATOM 598 C C . GLN A 1 73 ? 13.231 6.562 -27.465 1.00 92.31 73 GLN A C 1
ATOM 600 O O . GLN A 1 73 ? 13.078 7.223 -26.440 1.00 92.31 73 GLN A O 1
ATOM 605 N N . SER A 1 74 ? 12.232 5.896 -28.055 1.00 93.19 74 SER A N 1
ATOM 606 C CA . SER A 1 74 ? 10.836 5.857 -27.581 1.00 93.19 74 SER A CA 1
ATOM 607 C C . SER A 1 74 ? 10.141 7.221 -27.429 1.00 93.19 74 SER A C 1
ATOM 609 O O . SER A 1 74 ? 9.139 7.331 -26.729 1.00 93.19 74 SER A O 1
ATOM 611 N N . TRP A 1 75 ? 10.604 8.275 -28.118 1.00 94.75 75 TRP A N 1
ATOM 612 C CA . TRP A 1 75 ? 9.995 9.612 -28.011 1.00 94.75 75 TRP A CA 1
ATOM 613 C C . TRP A 1 75 ? 8.501 9.633 -28.374 1.00 94.75 75 TRP A C 1
ATOM 615 O O . TRP A 1 75 ? 7.706 10.253 -27.675 1.00 94.75 75 TRP A O 1
ATOM 625 N N . ALA A 1 76 ? 8.112 8.940 -29.449 1.00 96.50 76 ALA A N 1
ATOM 626 C CA . ALA A 1 76 ? 6.718 8.884 -29.890 1.00 96.50 76 ALA A CA 1
ATOM 627 C C . ALA A 1 76 ? 5.810 8.191 -28.857 1.00 96.50 76 ALA A C 1
ATOM 629 O O . ALA A 1 76 ? 4.723 8.682 -28.567 1.00 96.50 76 ALA A O 1
ATOM 630 N N . GLU A 1 77 ? 6.283 7.092 -28.262 1.00 94.94 77 GLU A N 1
ATOM 631 C CA . GLU A 1 77 ? 5.559 6.337 -27.232 1.00 94.94 77 GLU A CA 1
ATOM 632 C C . GLU A 1 77 ? 5.415 7.151 -25.943 1.00 94.94 77 GLU A C 1
ATOM 634 O O . GLU A 1 77 ? 4.335 7.203 -25.357 1.00 94.94 77 GLU A O 1
ATOM 639 N N . VAL A 1 78 ? 6.487 7.835 -25.527 1.00 95.69 78 VAL A N 1
ATOM 640 C CA . VAL A 1 78 ? 6.467 8.729 -24.362 1.00 95.69 78 VAL A CA 1
ATOM 641 C C . VAL A 1 78 ? 5.478 9.868 -24.582 1.00 95.69 78 VAL A C 1
ATOM 643 O O . VAL A 1 78 ? 4.653 10.121 -23.709 1.00 95.69 78 VAL A O 1
ATOM 646 N N . LYS A 1 79 ? 5.498 10.500 -25.760 1.00 96.69 79 LYS A N 1
ATOM 647 C CA . LYS A 1 79 ? 4.572 11.587 -26.090 1.00 96.69 79 LYS A CA 1
ATOM 648 C C . LYS A 1 79 ? 3.111 11.122 -26.051 1.00 96.69 79 LYS A C 1
ATOM 650 O O . LYS A 1 79 ? 2.288 11.766 -25.406 1.00 96.69 79 LYS A O 1
ATOM 655 N N . ALA A 1 80 ? 2.798 9.981 -26.668 1.00 96.75 80 ALA A N 1
ATOM 656 C CA . ALA A 1 80 ? 1.447 9.414 -26.642 1.00 96.75 80 ALA A CA 1
ATOM 657 C C . ALA A 1 80 ? 0.992 9.061 -25.212 1.00 96.75 80 ALA A C 1
ATOM 659 O O . ALA A 1 80 ? -0.159 9.293 -24.834 1.00 96.75 80 ALA A O 1
ATOM 660 N N . TYR A 1 81 ? 1.903 8.533 -24.391 1.00 95.19 81 TYR A N 1
ATOM 661 C CA . TYR A 1 81 ? 1.633 8.237 -22.988 1.00 95.19 81 TYR A CA 1
ATOM 662 C C . TYR A 1 81 ? 1.377 9.504 -22.160 1.00 95.19 81 TYR A C 1
ATOM 664 O O . TYR A 1 81 ? 0.441 9.532 -21.360 1.00 95.19 81 TYR A O 1
ATOM 672 N N . GLU A 1 82 ? 2.165 10.562 -22.358 1.00 95.75 82 GLU A N 1
ATOM 673 C CA . GLU A 1 82 ? 1.977 11.855 -21.691 1.00 95.75 82 GLU A CA 1
ATOM 674 C C . GLU A 1 82 ? 0.647 12.510 -22.073 1.00 95.75 82 GLU A C 1
ATOM 676 O O . GLU A 1 82 ? -0.073 12.984 -21.192 1.00 95.75 82 GLU A O 1
ATOM 681 N N . GLU A 1 83 ? 0.277 12.472 -23.354 1.00 97.56 83 GLU A N 1
ATOM 682 C CA . GLU A 1 83 ? -1.020 12.956 -23.836 1.00 97.56 83 GLU A CA 1
ATOM 683 C C . GLU A 1 83 ? -2.178 12.160 -23.214 1.00 97.56 83 GLU A C 1
ATOM 685 O O . GLU A 1 83 ? -3.107 12.750 -22.657 1.00 97.56 83 GLU A O 1
ATOM 690 N N . CYS A 1 84 ? -2.097 10.824 -23.202 1.00 96.06 84 CYS A N 1
ATOM 691 C CA . CYS A 1 84 ? -3.103 9.974 -22.556 1.00 96.06 84 CYS A CA 1
ATOM 692 C C . CYS A 1 84 ? -3.209 10.258 -21.049 1.00 96.06 84 CYS A C 1
ATOM 694 O O . CYS A 1 84 ? -4.309 10.345 -20.495 1.00 96.06 84 CYS A O 1
ATOM 696 N N . ARG A 1 85 ? -2.072 10.439 -20.371 1.00 93.19 85 ARG A N 1
ATOM 697 C CA . ARG A 1 85 ? -2.034 10.778 -18.946 1.00 93.19 85 ARG A CA 1
ATOM 698 C C . ARG A 1 85 ? -2.667 12.142 -18.678 1.00 93.19 85 ARG A C 1
ATOM 700 O O . ARG A 1 85 ? -3.414 12.266 -17.709 1.00 93.19 85 ARG A O 1
ATOM 707 N N . LYS A 1 86 ? -2.395 13.139 -19.521 1.00 96.81 86 LYS A N 1
ATOM 708 C CA . LYS A 1 86 ? -2.993 14.473 -19.416 1.00 96.81 86 LYS A CA 1
ATOM 709 C C . LYS A 1 86 ? -4.514 14.404 -19.549 1.00 96.81 86 LYS A C 1
ATOM 711 O O . LYS A 1 86 ? -5.208 14.909 -18.676 1.00 96.81 86 LYS A O 1
ATOM 716 N N . LEU A 1 87 ? -5.022 13.668 -20.540 1.00 97.19 87 LEU A N 1
ATOM 717 C CA . LEU A 1 87 ? -6.464 13.457 -20.716 1.00 97.19 87 LEU A CA 1
ATOM 718 C C . LEU A 1 87 ? -7.129 12.826 -19.481 1.00 97.19 87 LEU A C 1
ATOM 720 O O . LEU A 1 87 ? -8.224 13.236 -19.100 1.00 97.19 87 LEU A O 1
ATOM 724 N N . ARG A 1 88 ? -6.470 11.859 -18.825 1.00 95.50 88 ARG A N 1
ATOM 725 C CA . ARG A 1 88 ? -6.978 11.264 -17.573 1.00 95.50 88 ARG A CA 1
ATOM 726 C C . ARG A 1 88 ? -7.013 12.272 -16.426 1.00 95.50 88 ARG A C 1
ATOM 728 O O . ARG A 1 88 ? -7.998 12.318 -15.699 1.00 95.50 88 ARG A O 1
ATOM 735 N N . LEU A 1 89 ? -5.968 13.087 -16.275 1.00 95.69 89 LEU A N 1
ATOM 736 C CA . LEU A 1 89 ? -5.921 14.124 -15.240 1.00 95.69 89 LEU A CA 1
ATOM 737 C C . LEU A 1 89 ? -7.004 15.185 -15.453 1.00 95.69 89 LEU A C 1
ATOM 739 O O . LEU A 1 89 ? -7.677 15.554 -14.493 1.00 95.69 89 LEU A O 1
ATOM 743 N N . ASP A 1 90 ? -7.210 15.618 -16.696 1.00 96.94 90 ASP A N 1
ATOM 744 C CA . ASP A 1 90 ? -8.255 16.582 -17.046 1.00 96.94 90 ASP A CA 1
ATOM 745 C C . ASP A 1 90 ? -9.652 16.002 -16.758 1.00 96.94 90 ASP A C 1
ATOM 747 O O . ASP A 1 90 ? -10.530 16.694 -16.240 1.00 96.94 90 ASP A O 1
ATOM 751 N N . HIS A 1 91 ? -9.863 14.713 -17.041 1.00 95.50 91 HIS A N 1
ATOM 752 C CA . HIS A 1 91 ? -11.102 14.014 -16.697 1.00 95.50 91 HIS A CA 1
ATOM 753 C C . HIS A 1 91 ? -11.321 13.939 -15.176 1.00 95.50 91 HIS A C 1
ATOM 755 O O . HIS A 1 91 ? -12.405 14.268 -14.690 1.00 95.50 91 HIS A O 1
ATOM 761 N N . ASP A 1 92 ? -10.297 13.566 -14.406 1.00 94.81 92 ASP A N 1
ATOM 762 C CA . ASP A 1 92 ? -10.380 13.491 -12.943 1.00 94.81 92 ASP A CA 1
ATOM 763 C C . ASP A 1 92 ? -10.625 14.866 -12.301 1.00 94.81 92 ASP A C 1
ATOM 765 O O . ASP A 1 92 ? -11.352 14.964 -11.310 1.00 94.81 92 ASP A O 1
ATOM 769 N N . GLN A 1 93 ? -10.049 15.936 -12.860 1.00 96.75 93 GLN A N 1
ATOM 770 C CA . GLN A 1 93 ? -10.310 17.313 -12.429 1.00 96.75 93 GLN A CA 1
ATOM 771 C C . GLN A 1 93 ? -11.767 17.705 -12.673 1.00 96.75 93 GLN A C 1
ATOM 773 O O . GLN A 1 93 ? -12.439 18.131 -11.735 1.00 96.75 93 GLN A O 1
ATOM 778 N N . LYS A 1 94 ? -12.296 17.454 -13.877 1.00 96.94 94 LYS A N 1
ATOM 779 C CA . LYS A 1 94 ? -13.714 17.702 -14.186 1.00 96.94 94 LYS A CA 1
ATOM 780 C C . LYS A 1 94 ? -14.647 16.929 -13.256 1.00 96.94 94 LYS A C 1
ATOM 782 O O . LYS A 1 94 ? -15.618 17.485 -12.752 1.00 96.94 94 LYS A O 1
ATOM 787 N N . MET A 1 95 ? -14.339 15.665 -12.965 1.00 92.19 95 MET A N 1
ATOM 788 C CA . MET A 1 95 ? -15.135 14.865 -12.027 1.00 92.19 95 MET A CA 1
ATOM 789 C C . MET A 1 95 ? -15.088 15.412 -10.596 1.00 92.19 95 MET A C 1
ATOM 791 O O . MET A 1 95 ? -16.095 15.351 -9.889 1.00 92.19 95 MET A O 1
ATOM 795 N N . LYS A 1 96 ? -13.952 15.966 -10.157 1.00 94.38 96 LYS A N 1
ATOM 796 C CA . LYS A 1 96 ? -13.851 16.654 -8.860 1.00 94.38 96 LYS A CA 1
ATOM 797 C C . LYS A 1 96 ? -14.675 17.936 -8.830 1.00 94.38 96 LYS A C 1
ATOM 799 O O . LYS A 1 96 ? -15.387 18.144 -7.856 1.00 94.38 96 LYS A O 1
ATOM 804 N N . GLU A 1 97 ? -14.628 18.747 -9.883 1.00 95.56 97 GLU A N 1
ATOM 805 C CA . GLU A 1 97 ? -15.441 19.965 -9.992 1.00 95.56 97 GLU A CA 1
ATOM 806 C C . GLU A 1 97 ? -16.939 19.647 -9.958 1.00 95.56 97 GLU A C 1
ATOM 808 O O . GLU A 1 97 ? -17.694 20.310 -9.253 1.00 95.56 97 GLU A O 1
ATOM 813 N N . ILE A 1 98 ? -17.375 18.595 -10.661 1.00 93.94 98 ILE A N 1
ATOM 814 C CA . ILE A 1 98 ? -18.770 18.133 -10.628 1.00 93.94 98 ILE A CA 1
ATOM 815 C C . ILE A 1 98 ? -19.166 17.704 -9.211 1.00 93.94 98 ILE A C 1
ATOM 817 O O . ILE A 1 98 ? -20.230 18.090 -8.736 1.00 93.94 98 ILE A O 1
ATOM 821 N N . ARG A 1 99 ? -18.310 16.946 -8.511 1.00 91.12 99 ARG A N 1
ATOM 822 C CA . ARG A 1 99 ? -18.569 16.547 -7.117 1.00 91.12 99 ARG A CA 1
ATOM 823 C C . ARG A 1 99 ? -18.651 17.746 -6.181 1.00 91.12 99 ARG A C 1
ATOM 825 O O . ARG A 1 99 ? -19.565 17.798 -5.373 1.00 91.12 99 ARG A O 1
ATOM 832 N N . GLN A 1 100 ? -17.747 18.711 -6.320 1.00 94.44 100 GLN A N 1
ATOM 833 C CA . GLN A 1 100 ? -17.765 19.933 -5.515 1.00 94.44 100 GLN A CA 1
ATOM 834 C C . GLN A 1 100 ? -19.021 20.769 -5.774 1.00 94.44 100 GLN A C 1
ATOM 836 O O . GLN A 1 100 ? -19.610 21.279 -4.826 1.00 94.44 100 GLN A O 1
ATOM 841 N N . LYS A 1 101 ? -19.468 20.870 -7.032 1.00 94.25 101 LYS A N 1
ATOM 842 C CA . LYS A 1 101 ? -20.737 21.528 -7.372 1.00 94.25 101 LYS A CA 1
ATOM 843 C C . LYS A 1 101 ? -21.922 20.811 -6.736 1.00 94.25 101 LYS A C 1
ATOM 845 O O . LYS A 1 101 ? -22.710 21.458 -6.058 1.00 94.25 101 LYS A O 1
ATOM 850 N N . LEU A 1 102 ? -21.992 19.486 -6.858 1.00 89.44 102 LEU A N 1
ATOM 851 C CA . LEU A 1 102 ? -23.058 18.692 -6.249 1.00 89.44 102 LEU A CA 1
ATOM 852 C C . LEU A 1 102 ? -23.064 18.818 -4.716 1.00 89.44 102 LEU A C 1
ATOM 854 O O . LEU A 1 102 ? -24.119 18.991 -4.119 1.00 89.44 102 LEU A O 1
ATOM 858 N N . GLU A 1 103 ? -21.894 18.784 -4.073 1.00 86.38 103 GLU A N 1
ATOM 859 C CA . GLU A 1 103 ? -21.767 19.027 -2.631 1.00 86.38 103 GLU A CA 1
ATOM 860 C C . GLU A 1 103 ? -22.219 20.444 -2.258 1.00 86.38 103 GLU A C 1
ATOM 862 O O . GLU A 1 103 ? -22.920 20.619 -1.264 1.00 86.38 103 GLU A O 1
ATOM 867 N N . SER A 1 104 ? -21.878 21.456 -3.062 1.00 88.25 104 SER A N 1
ATOM 868 C CA . SER A 1 104 ? -22.331 22.832 -2.830 1.00 88.25 104 SER A CA 1
ATOM 869 C C . SER A 1 104 ? -23.842 22.997 -3.007 1.00 88.25 104 SER A C 1
ATOM 871 O O . SER A 1 104 ? -24.456 23.710 -2.222 1.00 88.25 104 SER A O 1
ATOM 873 N N . GLU A 1 105 ? -24.455 22.295 -3.963 1.00 83.06 105 GLU A N 1
ATOM 874 C CA . GLU A 1 105 ? -25.907 22.284 -4.173 1.00 83.06 105 GLU A CA 1
ATOM 875 C C . GLU A 1 105 ? -26.628 21.572 -3.022 1.00 83.06 105 GLU A C 1
ATOM 877 O O . GLU A 1 105 ? -27.601 22.100 -2.490 1.00 83.06 105 GLU A O 1
ATOM 882 N N . ILE A 1 106 ? -26.120 20.420 -2.568 1.00 77.81 106 ILE A N 1
ATOM 883 C CA . ILE A 1 106 ? -26.649 19.714 -1.390 1.00 77.81 106 ILE A CA 1
ATOM 884 C C . ILE A 1 106 ? -26.551 20.602 -0.146 1.00 77.81 106 ILE A C 1
ATOM 886 O O . ILE A 1 106 ? -27.506 20.686 0.624 1.00 77.81 106 ILE A O 1
ATOM 890 N N . ASN A 1 107 ? -25.422 21.288 0.041 1.00 81.25 107 ASN A N 1
ATOM 891 C CA . ASN A 1 107 ? -25.228 22.187 1.175 1.00 81.25 107 ASN A CA 1
ATOM 892 C C . ASN A 1 107 ? -26.110 23.438 1.078 1.00 81.25 107 ASN A C 1
ATOM 894 O O . ASN A 1 107 ? -26.628 23.871 2.101 1.00 81.25 107 ASN A O 1
ATOM 898 N N . ALA A 1 108 ? -26.330 23.994 -0.117 1.00 77.31 108 ALA A N 1
ATOM 899 C CA . ALA A 1 108 ? -27.255 25.110 -0.320 1.00 77.31 108 ALA A CA 1
ATOM 900 C C . ALA A 1 108 ? -28.699 24.701 0.012 1.00 77.31 108 ALA A C 1
ATOM 902 O O . ALA A 1 108 ? -29.375 25.386 0.773 1.00 77.31 108 ALA A O 1
ATOM 903 N N . VAL A 1 109 ? -29.136 23.529 -0.458 1.00 77.25 109 VAL A N 1
ATOM 904 C CA . VAL A 1 109 ? -30.469 22.986 -0.147 1.00 77.25 109 VAL A CA 1
ATOM 905 C C . VAL A 1 109 ? -30.599 22.603 1.337 1.00 77.25 109 VAL A C 1
ATOM 907 O O . VAL A 1 109 ? -31.681 22.730 1.908 1.00 77.25 109 VAL A O 1
ATOM 910 N N . GLY A 1 110 ? -29.514 22.155 1.977 1.00 63.28 110 GLY A N 1
ATOM 911 C CA . GLY A 1 110 ? -29.479 21.780 3.394 1.00 63.28 110 GLY A CA 1
ATOM 912 C C . GLY A 1 110 ? -29.404 22.958 4.375 1.00 63.28 110 GLY A C 1
ATOM 913 O O . GLY A 1 110 ? -29.939 22.853 5.478 1.00 63.28 110 GLY A O 1
ATOM 914 N N . ASN A 1 111 ? -28.786 24.081 3.991 1.00 54.72 111 ASN A N 1
ATOM 915 C CA . ASN A 1 111 ? -28.614 25.257 4.857 1.00 54.72 111 ASN A CA 1
ATOM 916 C C . ASN A 1 111 ? -29.801 26.226 4.856 1.00 54.72 111 ASN A C 1
ATOM 918 O O . ASN A 1 111 ? -29.861 27.095 5.723 1.00 54.72 111 ASN A O 1
ATOM 922 N N . GLU A 1 112 ? -30.757 26.102 3.936 1.00 56.50 112 GLU A N 1
ATOM 923 C CA . GLU A 1 112 ? -31.849 27.077 3.847 1.00 56.50 112 GLU A CA 1
ATOM 924 C C . GLU A 1 112 ? -32.877 27.005 4.989 1.00 56.50 112 GLU A C 1
ATOM 926 O O . GLU A 1 112 ? -33.700 27.915 5.082 1.00 56.50 112 GLU A O 1
ATOM 931 N N . GLN A 1 113 ? -32.865 25.997 5.881 1.00 48.25 113 GLN A N 1
ATOM 932 C CA . GLN A 1 113 ? -33.863 25.957 6.966 1.00 48.25 113 GLN A CA 1
ATOM 933 C C . GLN A 1 113 ? -33.572 25.064 8.186 1.00 48.25 113 GLN A C 1
ATOM 935 O O . GLN A 1 113 ? -34.499 24.574 8.830 1.00 48.25 113 GLN A O 1
ATOM 940 N N . VAL A 1 114 ? -32.305 24.892 8.569 1.00 50.44 114 VAL A N 1
ATOM 941 C CA . VAL A 1 114 ? -31.966 24.393 9.915 1.00 50.44 114 VAL A CA 1
ATOM 942 C C . VAL A 1 114 ? -31.034 25.393 10.597 1.00 50.44 114 VAL A C 1
ATOM 944 O O . VAL A 1 114 ? -29.885 25.102 10.910 1.00 50.44 114 VAL A O 1
ATOM 947 N N . GLN A 1 115 ? -31.552 26.596 10.871 1.00 45.84 115 GLN A N 1
ATOM 948 C CA . GLN A 1 115 ? -31.129 27.319 12.071 1.00 45.84 115 GLN A CA 1
ATOM 949 C C . GLN A 1 115 ? -31.571 26.463 13.264 1.00 45.84 115 GLN A C 1
ATOM 951 O O . GLN A 1 115 ? -32.642 26.641 13.835 1.00 45.84 115 GLN A O 1
ATOM 956 N N . THR A 1 116 ? -30.774 25.457 13.626 1.00 49.84 116 THR A N 1
ATOM 957 C CA . THR A 1 116 ? -30.760 25.022 15.017 1.00 49.84 116 THR A CA 1
ATOM 958 C C . THR A 1 116 ? -30.257 26.220 15.803 1.00 49.84 116 THR A C 1
ATOM 960 O O . THR A 1 116 ? -29.064 26.512 15.760 1.00 49.84 116 THR A O 1
ATOM 963 N N . ASP A 1 117 ? -31.165 26.920 16.480 1.00 46.50 117 ASP A N 1
ATOM 964 C CA . ASP A 1 117 ? -30.864 27.861 17.556 1.00 46.50 117 ASP A CA 1
ATOM 965 C C . ASP A 1 117 ? -30.085 27.123 18.661 1.00 46.50 117 ASP A C 1
ATOM 967 O O . ASP A 1 117 ? -30.598 26.766 19.720 1.00 46.50 117 ASP A O 1
ATOM 971 N N . THR A 1 118 ? -28.807 26.844 18.420 1.00 51.59 118 THR A N 1
ATOM 972 C CA . THR A 1 118 ? -27.833 26.429 19.432 1.00 51.59 118 THR A CA 1
ATOM 973 C C . THR A 1 118 ? -27.211 27.664 20.073 1.00 51.59 118 THR A C 1
ATOM 975 O O . THR A 1 118 ? -26.012 27.713 20.324 1.00 51.59 118 THR A O 1
ATOM 978 N N . THR A 1 119 ? -28.030 28.664 20.394 1.00 47.38 119 THR A N 1
ATOM 979 C CA . THR A 1 119 ? -27.645 29.924 21.056 1.00 47.38 119 THR A CA 1
ATOM 980 C C . THR A 1 119 ? -27.190 29.717 22.514 1.00 47.38 119 THR A C 1
ATOM 982 O O . THR A 1 119 ? -26.942 30.674 23.237 1.00 47.38 119 THR A O 1
ATOM 985 N N . GLY A 1 120 ? -27.043 28.468 22.973 1.00 51.75 120 GLY A N 1
ATOM 986 C CA . GLY A 1 120 ? -26.614 28.126 24.332 1.00 51.75 120 GLY A CA 1
ATOM 987 C C . GLY A 1 120 ? -25.514 27.068 24.441 1.00 51.75 120 GLY A C 1
ATOM 988 O O . GLY A 1 120 ? -25.103 26.758 25.558 1.00 51.75 120 GLY A O 1
ATOM 989 N N . GLN A 1 121 ? -25.011 26.500 23.337 1.00 51.66 121 GLN A N 1
ATOM 990 C CA . GLN A 1 121 ? -23.854 25.604 23.429 1.00 51.66 121 GLN A CA 1
ATOM 991 C C . GLN A 1 121 ? -22.583 26.447 23.465 1.00 51.66 121 GLN A C 1
ATOM 993 O O . GLN A 1 121 ? -22.051 26.845 22.433 1.00 51.66 121 GLN A O 1
ATOM 998 N N . GLN A 1 122 ? -22.119 26.734 24.685 1.00 55.41 122 GLN A N 1
ATOM 999 C CA . GLN A 1 122 ? -20.766 27.217 24.941 1.00 55.41 122 GLN A CA 1
ATOM 1000 C C . GLN A 1 122 ? -19.795 26.371 24.114 1.00 55.41 122 GLN A C 1
ATOM 1002 O O . GLN A 1 122 ? -19.615 25.184 24.388 1.00 55.41 122 GLN A O 1
ATOM 1007 N N . PHE A 1 123 ? -19.203 26.973 23.081 1.00 57.09 123 PHE A N 1
ATOM 1008 C CA . PHE A 1 123 ? -18.102 26.373 22.345 1.00 57.09 123 PHE A CA 1
ATOM 1009 C C . PHE A 1 123 ? -17.038 26.000 23.371 1.00 57.09 123 PHE A C 1
ATOM 1011 O O . PHE A 1 123 ? -16.387 26.878 23.939 1.00 57.09 123 PHE A O 1
ATOM 1018 N N . VAL A 1 124 ? -16.891 24.701 23.643 1.00 67.12 124 VAL A N 1
ATOM 1019 C CA . VAL A 1 124 ? -15.774 24.207 24.442 1.00 67.12 124 VAL A CA 1
ATOM 1020 C C . VAL A 1 124 ? -14.525 24.686 23.709 1.00 67.12 124 VAL A C 1
ATOM 1022 O O . VAL A 1 124 ? -14.353 24.346 22.534 1.00 67.12 124 VAL A O 1
ATOM 1025 N N . PRO A 1 125 ? -13.701 25.545 24.326 1.00 73.69 125 PRO A N 1
ATOM 1026 C CA . PRO A 1 125 ? -12.628 26.207 23.613 1.00 73.69 125 PRO A CA 1
ATOM 1027 C C . PRO A 1 125 ? -11.683 25.139 23.061 1.00 73.69 125 PRO A C 1
ATOM 1029 O O . PRO A 1 125 ? -11.062 24.395 23.823 1.00 73.69 125 PRO A O 1
ATOM 1032 N N . LEU A 1 126 ? -11.554 25.085 21.728 1.00 68.88 126 LEU A N 1
ATOM 1033 C CA . LEU A 1 126 ? -10.663 24.162 21.002 1.00 68.88 126 LEU A CA 1
ATOM 1034 C C . LEU A 1 126 ? -9.220 24.182 21.549 1.00 68.88 126 LEU A C 1
ATOM 1036 O O . LEU A 1 126 ? -8.481 23.212 21.390 1.00 68.88 126 LEU A O 1
ATOM 1040 N N . ALA A 1 127 ? -8.850 25.266 22.239 1.00 77.56 127 ALA A N 1
ATOM 1041 C CA . ALA A 1 127 ? -7.634 25.425 23.030 1.00 77.56 127 ALA A CA 1
ATOM 1042 C C . ALA A 1 127 ? -7.310 24.228 23.935 1.00 77.56 127 ALA A C 1
ATOM 1044 O O . ALA A 1 127 ? -6.145 23.853 24.040 1.00 77.56 127 ALA A O 1
ATOM 1045 N N . GLN A 1 128 ? -8.313 23.593 24.547 1.00 82.56 128 GLN A N 1
ATOM 1046 C CA . GLN A 1 128 ? -8.086 22.448 25.437 1.00 82.56 128 GLN A CA 1
ATOM 1047 C C . GLN A 1 128 ? -7.736 21.155 24.681 1.00 82.56 128 GLN A C 1
ATOM 1049 O O . GLN A 1 128 ? -7.052 20.293 25.229 1.00 82.56 128 GLN A O 1
ATOM 1054 N N . PHE A 1 129 ? -8.141 21.029 23.413 1.00 86.44 129 PHE A N 1
ATOM 1055 C CA . PHE A 1 129 ? -7.877 19.841 22.591 1.00 86.44 129 PHE A CA 1
ATOM 1056 C C . PHE A 1 129 ? -6.636 19.966 21.705 1.00 86.44 129 PHE A C 1
ATOM 1058 O O . PHE A 1 129 ? -6.133 18.951 21.226 1.00 86.44 129 PHE A O 1
ATOM 1065 N N . LEU A 1 130 ? -6.102 21.177 21.527 1.00 88.62 130 LEU A N 1
ATOM 1066 C CA . LEU A 1 130 ? -4.862 21.440 20.792 1.00 88.62 130 LEU A CA 1
ATOM 1067 C C . LEU A 1 130 ? -3.693 20.498 21.156 1.00 88.62 130 LEU A C 1
ATOM 1069 O O . LEU A 1 130 ? -3.110 19.946 20.225 1.00 88.62 130 LEU A O 1
ATOM 1073 N N . PRO A 1 131 ? -3.355 20.233 22.438 1.00 90.38 131 PRO A N 1
ATOM 1074 C CA . PRO A 1 131 ? -2.225 19.353 22.761 1.00 90.38 131 PRO A CA 1
ATOM 1075 C C . PRO A 1 131 ? -2.476 17.880 22.404 1.00 90.38 131 PRO A C 1
ATOM 1077 O O . PRO A 1 131 ? -1.554 17.164 22.018 1.00 90.38 131 PRO A O 1
ATOM 1080 N N . ILE A 1 132 ? -3.723 17.413 22.497 1.00 91.38 132 ILE A N 1
ATOM 1081 C CA . ILE A 1 132 ? -4.086 16.047 22.096 1.00 91.38 132 ILE A CA 1
ATOM 1082 C C . ILE A 1 132 ? -4.044 15.940 20.568 1.00 91.38 132 ILE A C 1
ATOM 1084 O O . ILE A 1 132 ? -3.528 14.967 20.016 1.00 91.38 132 ILE A O 1
ATOM 1088 N N . LEU A 1 133 ? -4.539 16.968 19.875 1.00 91.25 133 LEU A N 1
ATOM 1089 C CA . LEU A 1 133 ? -4.578 17.009 18.420 1.00 91.25 133 LEU A CA 1
ATOM 1090 C C . LEU A 1 133 ? -3.170 17.031 17.815 1.00 91.25 133 LEU A C 1
ATOM 1092 O O . LEU A 1 133 ? -2.927 16.301 16.857 1.00 91.25 133 LEU A O 1
ATOM 1096 N N . THR A 1 134 ? -2.232 17.797 18.380 1.00 93.75 134 THR A N 1
ATOM 1097 C CA . THR A 1 134 ? -0.842 17.836 17.891 1.00 93.75 134 THR A CA 1
ATOM 1098 C C . THR A 1 134 ? -0.136 16.494 18.068 1.00 93.75 134 THR A C 1
ATOM 1100 O O . THR A 1 134 ? 0.600 16.073 17.174 1.00 93.75 134 THR A O 1
ATOM 1103 N N . TRP A 1 135 ? -0.400 15.771 19.160 1.00 95.12 135 TRP A N 1
ATOM 1104 C CA . TRP A 1 135 ? 0.135 14.422 19.360 1.00 95.12 135 TRP A CA 1
ATOM 1105 C C . TRP A 1 135 ? -0.406 13.431 18.321 1.00 95.12 135 TRP A C 1
ATOM 1107 O O . TRP A 1 135 ? 0.367 12.718 17.675 1.00 95.12 135 TRP A O 1
ATOM 1117 N N . ILE A 1 136 ? -1.723 13.440 18.085 1.00 94.94 136 ILE A N 1
ATOM 1118 C CA . ILE A 1 136 ? -2.357 12.593 17.063 1.00 94.94 136 ILE A CA 1
ATOM 1119 C C . ILE A 1 136 ? -1.851 12.959 15.660 1.00 94.94 136 ILE A C 1
ATOM 1121 O O . ILE A 1 136 ? -1.545 12.067 14.871 1.00 94.94 136 ILE A O 1
ATOM 1125 N N . GLN A 1 137 ? -1.715 14.250 15.344 1.00 94.88 137 GLN A N 1
ATOM 1126 C CA . GLN A 1 137 ? -1.151 14.719 14.074 1.00 94.88 137 GLN A CA 1
ATOM 1127 C C . GLN A 1 137 ? 0.299 14.263 13.892 1.00 94.88 137 GLN A C 1
ATOM 1129 O O . GLN A 1 137 ? 0.666 13.848 12.793 1.00 94.88 137 GLN A O 1
ATOM 1134 N N . GLY A 1 138 ? 1.107 14.280 14.957 1.00 96.50 138 GLY A N 1
ATOM 1135 C CA . GLY A 1 138 ? 2.469 13.747 14.942 1.00 96.50 138 GLY A CA 1
ATOM 1136 C C . GLY A 1 138 ? 2.499 12.254 14.607 1.00 96.50 138 GLY A C 1
ATOM 1137 O O . GLY A 1 138 ? 3.251 11.832 13.724 1.00 96.50 138 GLY A O 1
ATOM 1138 N N . LEU A 1 139 ? 1.623 11.463 15.238 1.00 96.56 139 LEU A N 1
ATOM 1139 C CA . LEU A 1 139 ? 1.473 10.037 14.931 1.00 96.56 139 LEU A CA 1
ATOM 1140 C C . LEU A 1 139 ? 1.021 9.804 13.484 1.00 96.56 139 LEU A C 1
ATOM 1142 O O . LEU A 1 139 ? 1.642 9.015 12.768 1.00 96.56 139 LEU A O 1
ATOM 1146 N N . LEU A 1 140 ? -0.014 10.514 13.023 1.00 96.38 140 LEU A N 1
ATOM 1147 C CA . LEU A 1 140 ? -0.497 10.428 11.640 1.00 96.38 140 LEU A CA 1
ATOM 1148 C C . LEU A 1 140 ? 0.590 10.816 10.632 1.00 96.38 140 LEU A C 1
ATOM 1150 O O . LEU A 1 140 ? 0.744 10.154 9.604 1.00 96.38 140 LEU A O 1
ATOM 1154 N N . GLY A 1 141 ? 1.366 11.859 10.934 1.00 97.00 141 GLY A N 1
ATOM 1155 C CA . GLY A 1 141 ? 2.507 12.289 10.134 1.00 97.00 141 GLY A CA 1
ATOM 1156 C C . GLY A 1 141 ? 3.555 11.184 10.006 1.00 97.00 141 GLY A C 1
ATOM 1157 O O . GLY A 1 141 ? 3.997 10.886 8.894 1.00 97.00 141 GLY A O 1
ATOM 1158 N N . GLY A 1 142 ? 3.884 10.517 11.116 1.00 97.12 142 GLY A N 1
ATOM 1159 C CA . GLY A 1 142 ? 4.782 9.362 11.133 1.00 97.12 142 GLY A CA 1
ATOM 1160 C C . GLY A 1 142 ? 4.280 8.206 10.262 1.00 97.12 142 GLY A C 1
ATOM 1161 O O . GLY A 1 142 ? 5.016 7.717 9.400 1.00 97.12 142 GLY A O 1
ATOM 1162 N N . TYR A 1 143 ? 3.010 7.815 10.409 1.00 97.00 143 TYR A N 1
ATOM 1163 C CA . TYR A 1 143 ? 2.412 6.758 9.583 1.00 97.00 143 TYR A CA 1
ATOM 1164 C C . TYR A 1 143 ? 2.376 7.125 8.097 1.00 97.00 143 TYR A C 1
ATOM 1166 O O . TYR A 1 143 ? 2.699 6.293 7.251 1.00 97.00 143 TYR A O 1
ATOM 1174 N N . CYS A 1 144 ? 2.045 8.371 7.757 1.00 97.44 144 CYS A N 1
ATOM 1175 C CA . CYS A 1 144 ? 2.029 8.840 6.372 1.00 97.44 144 CYS A CA 1
ATOM 1176 C C . CYS A 1 144 ? 3.424 8.758 5.729 1.00 97.44 144 CYS A C 1
ATOM 1178 O O . CYS A 1 144 ? 3.572 8.268 4.604 1.00 97.44 144 CYS A O 1
ATOM 1180 N N . GLN A 1 145 ? 4.471 9.158 6.459 1.00 96.62 145 GLN A N 1
ATOM 1181 C CA . GLN A 1 145 ? 5.853 9.010 5.997 1.00 96.62 145 GLN A CA 1
ATOM 1182 C C . GLN A 1 145 ? 6.245 7.537 5.820 1.00 96.62 145 GLN A C 1
ATOM 1184 O O . GLN A 1 145 ? 6.886 7.197 4.822 1.00 96.62 145 GLN A O 1
ATOM 1189 N N . LEU A 1 146 ? 5.833 6.656 6.737 1.00 96.56 146 LEU A N 1
ATOM 1190 C CA . LEU A 1 146 ? 6.069 5.216 6.627 1.00 96.56 146 LEU A CA 1
ATOM 1191 C C . LEU A 1 146 ? 5.390 4.629 5.382 1.00 96.56 146 LEU A C 1
ATOM 1193 O O . LEU A 1 146 ? 6.057 3.975 4.581 1.00 96.56 146 LEU A O 1
ATOM 1197 N N . PHE A 1 147 ? 4.104 4.913 5.163 1.00 96.56 147 PHE A N 1
ATOM 1198 C CA . PHE A 1 147 ? 3.384 4.468 3.965 1.00 96.56 147 PHE A CA 1
ATOM 1199 C C . PHE A 1 147 ? 4.018 4.995 2.682 1.00 96.56 147 PHE A C 1
ATOM 1201 O O . PHE A 1 147 ? 4.110 4.264 1.696 1.00 96.56 147 PHE A O 1
ATOM 1208 N N . ARG A 1 148 ? 4.511 6.238 2.690 1.00 96.31 148 ARG A N 1
ATOM 1209 C CA . ARG A 1 148 ? 5.239 6.803 1.552 1.00 96.31 148 ARG A CA 1
ATOM 1210 C C . ARG A 1 148 ? 6.532 6.034 1.269 1.00 96.31 148 ARG A C 1
ATOM 1212 O O . ARG A 1 148 ? 6.793 5.728 0.110 1.00 96.31 148 ARG A O 1
ATOM 1219 N N . ARG A 1 149 ? 7.300 5.660 2.300 1.00 95.75 149 ARG A N 1
ATOM 1220 C CA . ARG A 1 149 ? 8.499 4.812 2.143 1.00 95.75 149 ARG A CA 1
ATOM 1221 C C . ARG A 1 149 ? 8.152 3.421 1.616 1.00 95.75 149 ARG A C 1
ATOM 1223 O O . ARG A 1 149 ? 8.794 2.957 0.681 1.00 95.75 149 ARG A O 1
ATOM 1230 N N . ILE A 1 150 ? 7.113 2.790 2.163 1.00 95.25 150 ILE A N 1
ATOM 1231 C CA . ILE A 1 150 ? 6.616 1.492 1.683 1.00 95.25 150 ILE A CA 1
ATOM 1232 C C . ILE A 1 150 ? 6.245 1.601 0.201 1.00 95.25 150 ILE A C 1
ATOM 1234 O O . ILE A 1 150 ? 6.708 0.806 -0.610 1.00 95.25 150 ILE A O 1
ATOM 1238 N N . LYS A 1 151 ? 5.483 2.631 -0.179 1.00 95.81 151 LYS A N 1
ATOM 1239 C CA . LYS A 1 151 ? 5.115 2.893 -1.573 1.00 95.81 151 LYS A CA 1
ATOM 1240 C C . LYS A 1 151 ? 6.345 3.048 -2.474 1.00 95.81 151 LYS A C 1
ATOM 1242 O O . LYS A 1 151 ? 6.358 2.469 -3.554 1.00 95.81 151 LYS A O 1
ATOM 1247 N N . PHE A 1 152 ? 7.367 3.787 -2.044 1.00 95.19 152 PHE A N 1
ATOM 1248 C CA . PHE A 1 152 ? 8.599 3.958 -2.822 1.00 95.19 152 PHE A CA 1
ATOM 1249 C C . PHE A 1 152 ? 9.339 2.638 -3.067 1.00 95.19 152 PHE A C 1
ATOM 1251 O O . PHE A 1 152 ? 9.797 2.398 -4.186 1.00 95.19 152 PHE A O 1
ATOM 1258 N N . ILE A 1 153 ? 9.374 1.757 -2.064 1.00 95.81 153 ILE A N 1
ATOM 1259 C CA . ILE A 1 153 ? 9.931 0.404 -2.186 1.00 95.81 153 ILE A CA 1
ATOM 1260 C C . ILE A 1 153 ? 9.086 -0.442 -3.154 1.00 95.81 153 ILE A C 1
ATOM 1262 O O . ILE A 1 153 ? 9.617 -1.041 -4.084 1.00 95.81 153 ILE A O 1
ATOM 1266 N N . PHE A 1 154 ? 7.757 -0.452 -3.003 1.00 95.94 154 PHE A N 1
ATOM 1267 C CA . PHE A 1 154 ? 6.870 -1.243 -3.868 1.00 95.94 154 PHE A CA 1
ATOM 1268 C C . PHE A 1 154 ? 6.859 -0.779 -5.333 1.00 95.94 154 PHE A C 1
ATOM 1270 O O . PHE A 1 154 ? 6.710 -1.603 -6.234 1.00 95.94 154 PHE A O 1
ATOM 1277 N N . ILE A 1 155 ? 7.029 0.522 -5.585 1.00 95.44 155 ILE A N 1
ATOM 1278 C CA . ILE A 1 155 ? 7.111 1.108 -6.938 1.00 95.44 155 ILE A CA 1
ATOM 1279 C C . ILE A 1 155 ? 8.529 0.974 -7.528 1.00 95.44 155 ILE A C 1
ATOM 1281 O O . ILE A 1 155 ? 8.772 1.360 -8.673 1.00 95.44 155 ILE A O 1
ATOM 1285 N N . TRP A 1 156 ? 9.476 0.387 -6.789 1.00 96.50 156 TRP A N 1
ATOM 1286 C CA . TRP A 1 156 ? 10.871 0.250 -7.208 1.00 96.50 156 TRP A CA 1
ATOM 1287 C C . TRP A 1 156 ? 11.525 1.593 -7.559 1.00 96.50 156 TRP A C 1
ATOM 1289 O O . TRP A 1 156 ? 12.333 1.650 -8.489 1.00 96.50 156 TRP A O 1
ATOM 1299 N N . GLU A 1 157 ? 11.157 2.698 -6.894 1.00 94.62 157 GLU A N 1
ATOM 1300 C CA . GLU A 1 157 ? 11.839 3.988 -7.113 1.00 94.62 157 GLU A CA 1
ATOM 1301 C C . GLU A 1 157 ? 13.330 3.862 -6.785 1.00 94.62 157 GLU A C 1
ATOM 1303 O O . GLU A 1 157 ? 14.163 4.175 -7.634 1.00 94.62 157 GLU A O 1
ATOM 1308 N N . ASP A 1 158 ? 13.646 3.237 -5.650 1.00 93.31 158 ASP A N 1
ATOM 1309 C CA . ASP A 1 158 ? 14.996 2.793 -5.311 1.00 93.31 158 ASP A CA 1
ATOM 1310 C C . ASP A 1 158 ? 15.186 1.327 -5.716 1.00 93.31 158 ASP A C 1
ATOM 1312 O O . ASP A 1 158 ? 14.834 0.394 -4.985 1.00 93.31 158 ASP A O 1
ATOM 1316 N N . SER A 1 159 ? 15.752 1.092 -6.903 1.00 93.62 159 SER A N 1
ATOM 1317 C CA . SER A 1 159 ? 15.859 -0.268 -7.446 1.00 93.62 159 SER A CA 1
ATOM 1318 C C . SER A 1 159 ? 16.740 -1.198 -6.605 1.00 93.62 159 SER A C 1
ATOM 1320 O O . SER A 1 159 ? 16.498 -2.398 -6.580 1.00 93.62 159 SER A O 1
ATOM 1322 N N . ILE A 1 160 ? 17.758 -0.661 -5.921 1.00 93.31 160 ILE A N 1
ATOM 1323 C CA . ILE A 1 160 ? 18.724 -1.451 -5.137 1.00 93.31 160 ILE A CA 1
ATOM 1324 C C . ILE A 1 160 ? 18.089 -1.958 -3.838 1.00 93.31 160 ILE A C 1
ATOM 1326 O O . ILE A 1 160 ? 18.172 -3.145 -3.534 1.00 93.31 160 ILE A O 1
ATOM 1330 N N . THR A 1 161 ? 17.433 -1.085 -3.072 1.00 94.75 161 THR A N 1
ATOM 1331 C CA . THR A 1 161 ? 16.785 -1.472 -1.807 1.00 94.75 161 THR A CA 1
ATOM 1332 C C . THR A 1 161 ? 15.624 -2.426 -2.066 1.00 94.75 161 THR A C 1
ATOM 1334 O O . THR A 1 161 ? 15.517 -3.464 -1.416 1.00 94.75 161 THR A O 1
ATOM 1337 N N . SER A 1 162 ? 14.813 -2.128 -3.081 1.00 96.44 162 SER A N 1
ATOM 1338 C CA . SER A 1 162 ? 13.683 -2.962 -3.501 1.00 96.44 162 SER A CA 1
ATOM 1339 C C . SER A 1 162 ? 14.140 -4.348 -3.963 1.00 96.44 162 SER A C 1
ATOM 1341 O O . SER A 1 162 ? 13.505 -5.351 -3.629 1.00 96.44 162 SER A O 1
ATOM 1343 N N . PHE A 1 163 ? 15.284 -4.425 -4.653 1.00 96.62 163 PHE A N 1
ATOM 1344 C CA . PHE A 1 163 ? 15.916 -5.687 -5.024 1.00 96.62 163 PHE A CA 1
ATOM 1345 C C . PHE A 1 163 ? 16.298 -6.521 -3.801 1.00 96.62 163 PHE A C 1
ATOM 1347 O O . PHE A 1 163 ? 15.878 -7.673 -3.707 1.00 96.62 163 PHE A O 1
ATOM 1354 N N . TRP A 1 164 ? 17.043 -5.946 -2.852 1.00 97.25 164 TRP A N 1
ATOM 1355 C CA . TRP A 1 164 ? 17.476 -6.667 -1.652 1.00 97.25 164 TRP A CA 1
ATOM 1356 C C . TRP A 1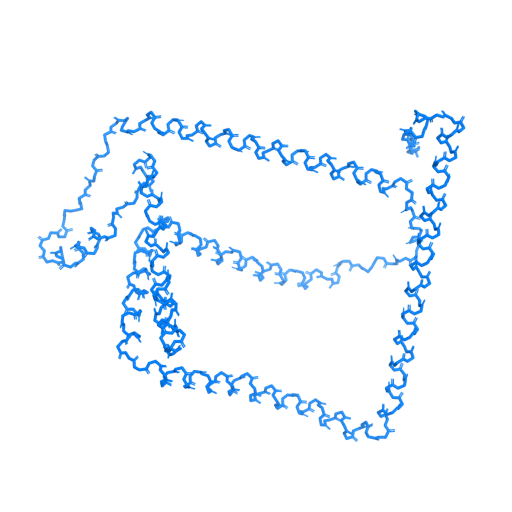 164 ? 16.300 -7.122 -0.796 1.00 97.25 164 TRP A C 1
ATOM 1358 O O . TRP A 1 164 ? 16.318 -8.245 -0.302 1.00 97.25 164 TRP A O 1
ATOM 1368 N N . ILE A 1 165 ? 15.259 -6.298 -0.668 1.00 96.88 165 ILE A N 1
ATOM 1369 C CA . ILE A 1 165 ? 14.033 -6.671 0.046 1.00 96.88 165 ILE A CA 1
ATOM 1370 C C . ILE A 1 165 ? 13.341 -7.840 -0.660 1.00 96.88 165 ILE A C 1
ATOM 1372 O O . ILE A 1 165 ? 12.971 -8.803 -0.000 1.00 96.88 165 ILE A O 1
ATOM 1376 N N . THR A 1 166 ? 13.209 -7.796 -1.988 1.00 97.69 166 THR A N 1
ATOM 1377 C CA . THR A 1 166 ? 12.588 -8.882 -2.770 1.00 97.69 166 THR A CA 1
ATOM 1378 C C . THR A 1 166 ? 13.404 -10.174 -2.699 1.00 97.69 166 THR A C 1
ATOM 1380 O O . THR A 1 166 ? 12.846 -11.263 -2.585 1.00 97.69 166 THR A O 1
ATOM 1383 N N . LEU A 1 167 ? 14.734 -10.071 -2.743 1.00 97.62 167 LEU A N 1
ATOM 1384 C CA . LEU A 1 167 ? 15.626 -11.216 -2.590 1.00 97.62 167 LEU A CA 1
ATOM 1385 C C . LEU A 1 167 ? 15.529 -11.798 -1.176 1.00 97.62 167 LEU A C 1
ATOM 1387 O O . LEU A 1 167 ? 15.398 -13.010 -1.029 1.00 97.62 167 LEU A O 1
ATOM 1391 N N . ALA A 1 168 ? 15.540 -10.946 -0.148 1.00 97.56 168 ALA A N 1
ATOM 1392 C CA . ALA A 1 168 ? 15.396 -11.361 1.241 1.00 97.56 168 ALA A CA 1
ATOM 1393 C C . ALA A 1 168 ? 14.053 -12.058 1.472 1.00 97.56 168 ALA A C 1
ATOM 1395 O O . ALA A 1 168 ? 14.039 -13.148 2.030 1.00 97.56 168 ALA A O 1
ATOM 1396 N N . THR A 1 169 ? 12.936 -11.508 0.984 1.00 97.44 169 THR A N 1
ATOM 1397 C CA . THR A 1 169 ? 11.619 -12.147 1.134 1.00 97.44 169 THR A CA 1
ATOM 1398 C C . THR A 1 169 ? 11.535 -13.482 0.397 1.00 97.44 169 THR A C 1
ATOM 1400 O O . THR A 1 169 ? 10.967 -14.430 0.938 1.00 97.44 169 THR A O 1
ATOM 1403 N N . LEU A 1 170 ? 12.148 -13.608 -0.784 1.00 97.81 170 LEU A N 1
ATOM 1404 C CA . LEU A 1 170 ? 12.210 -14.871 -1.528 1.00 97.81 170 LEU A CA 1
ATOM 1405 C C . LEU A 1 170 ? 13.050 -15.925 -0.787 1.00 97.81 170 LEU A C 1
ATOM 1407 O O . LEU A 1 170 ? 12.605 -17.062 -0.622 1.00 97.81 170 LEU A O 1
ATOM 1411 N N . VAL A 1 171 ? 14.232 -15.547 -0.288 1.00 97.19 171 VAL A N 1
ATOM 1412 C CA . VAL A 1 171 ? 15.113 -16.433 0.492 1.00 97.19 171 VAL A CA 1
ATOM 1413 C C . VAL A 1 171 ? 14.453 -16.837 1.810 1.00 97.19 171 VAL A C 1
ATOM 1415 O O . VAL A 1 171 ? 14.420 -18.022 2.134 1.00 97.19 171 VAL A O 1
ATOM 1418 N N . THR A 1 172 ? 13.867 -15.891 2.548 1.00 96.06 172 THR A N 1
ATOM 1419 C CA . THR A 1 172 ? 13.123 -16.168 3.784 1.00 96.06 172 THR A CA 1
ATOM 1420 C C . THR A 1 172 ? 11.939 -17.097 3.521 1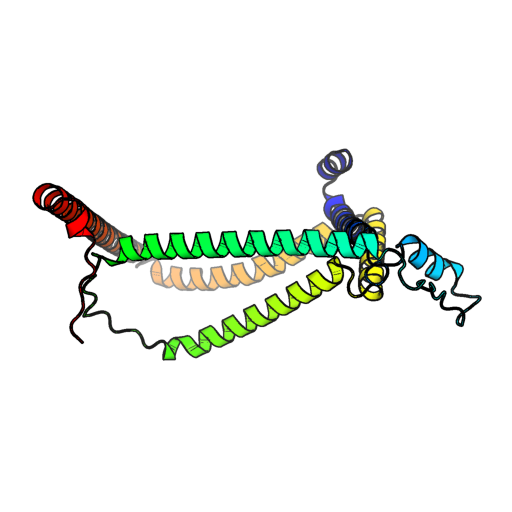.00 96.06 172 THR A C 1
ATOM 1422 O O . THR A 1 172 ? 11.753 -18.051 4.273 1.00 96.06 172 THR A O 1
ATOM 1425 N N . GLY A 1 173 ? 11.187 -16.893 2.433 1.00 95.81 173 GLY A N 1
ATOM 1426 C CA . GLY A 1 173 ? 10.119 -17.806 2.015 1.00 95.81 173 GLY A CA 1
ATOM 1427 C C . GLY A 1 173 ? 10.625 -19.228 1.751 1.00 95.81 173 GLY A C 1
ATOM 1428 O O . GLY A 1 173 ? 10.016 -20.192 2.216 1.00 95.81 173 GLY A O 1
ATOM 1429 N N . GLY A 1 174 ? 11.776 -19.366 1.082 1.00 96.06 174 GLY A N 1
ATOM 1430 C CA . GLY A 1 174 ? 12.423 -20.658 0.834 1.00 96.06 174 GLY A CA 1
ATOM 1431 C C . GLY A 1 174 ? 12.900 -21.351 2.111 1.00 96.06 174 GLY A C 1
ATOM 1432 O O . GLY A 1 174 ? 12.631 -22.534 2.309 1.00 96.06 174 GLY A O 1
ATOM 1433 N N . ILE A 1 175 ? 13.539 -20.610 3.018 1.00 95.19 175 ILE A N 1
ATOM 1434 C CA . ILE A 1 175 ? 13.979 -21.127 4.321 1.00 95.19 175 ILE A CA 1
ATOM 1435 C C . ILE A 1 175 ? 12.772 -21.596 5.147 1.00 95.19 175 ILE A C 1
ATOM 1437 O O . ILE A 1 175 ? 12.796 -22.699 5.691 1.00 95.19 175 ILE A O 1
ATOM 1441 N N . LEU A 1 176 ? 11.694 -20.807 5.202 1.00 93.56 176 LEU A N 1
ATOM 1442 C CA . LEU A 1 176 ? 10.466 -21.163 5.925 1.00 93.56 176 LEU A CA 1
ATOM 1443 C C . LEU A 1 176 ? 9.738 -22.372 5.324 1.00 93.56 176 LEU A C 1
ATOM 1445 O O . LEU A 1 176 ? 8.983 -23.035 6.026 1.00 93.56 176 LEU A O 1
ATOM 1449 N N . LEU A 1 177 ? 9.946 -22.675 4.042 1.00 93.69 177 LEU A N 1
ATOM 1450 C CA . LEU A 1 177 ? 9.401 -23.884 3.426 1.00 93.69 177 LEU A CA 1
ATOM 1451 C C . LEU A 1 177 ? 10.122 -25.144 3.934 1.00 93.69 177 LEU A C 1
ATOM 1453 O O . LEU A 1 177 ? 9.483 -26.176 4.123 1.00 93.69 177 LEU A O 1
ATOM 1457 N N . ILE A 1 178 ? 11.433 -25.051 4.178 1.00 93.50 178 ILE A N 1
ATOM 1458 C CA . ILE A 1 178 ? 12.268 -26.164 4.658 1.00 93.50 178 ILE A CA 1
ATOM 1459 C C . ILE A 1 178 ? 12.133 -26.341 6.177 1.00 93.50 178 ILE A C 1
ATOM 1461 O O . ILE A 1 178 ? 12.095 -27.465 6.677 1.00 93.50 178 ILE A O 1
ATOM 1465 N N . ILE A 1 179 ? 12.071 -25.237 6.924 1.00 92.19 179 ILE A N 1
ATOM 1466 C CA . ILE A 1 179 ? 11.948 -25.273 8.382 1.00 92.19 179 ILE A CA 1
ATOM 1467 C C . ILE A 1 179 ? 10.518 -25.689 8.763 1.00 92.19 179 ILE A C 1
ATOM 1469 O O . ILE A 1 179 ? 9.563 -25.116 8.235 1.00 92.19 179 ILE A O 1
ATOM 1473 N N . PRO A 1 180 ? 10.327 -26.616 9.723 1.00 84.06 180 PRO A N 1
ATOM 1474 C CA . PRO A 1 180 ? 9.006 -26.958 10.242 1.00 84.06 180 PRO A CA 1
ATOM 1475 C C . PRO A 1 180 ? 8.399 -25.758 10.987 1.00 84.06 180 PRO A C 1
ATOM 1477 O O . PRO A 1 180 ? 8.497 -25.626 12.210 1.00 84.06 180 PRO A O 1
ATOM 1480 N N . CYS A 1 181 ? 7.735 -24.878 10.233 1.00 81.69 181 CYS A N 1
ATOM 1481 C CA . CYS A 1 181 ? 7.116 -23.645 10.719 1.00 81.69 181 CYS A CA 1
ATOM 1482 C C . CYS A 1 181 ? 6.103 -23.883 11.841 1.00 81.69 181 CYS A C 1
ATOM 1484 O O . CYS A 1 181 ? 5.851 -22.973 12.621 1.00 81.69 181 CYS A O 1
ATOM 1486 N N . GLY A 1 182 ? 5.563 -25.100 11.966 1.00 84.00 182 GLY A N 1
ATOM 1487 C CA . GLY A 1 182 ? 4.665 -25.466 13.059 1.00 84.00 182 GLY A CA 1
ATOM 1488 C C . GLY A 1 182 ? 5.267 -25.197 14.440 1.00 84.00 182 GLY A C 1
ATOM 1489 O O . GLY A 1 182 ? 4.572 -24.672 15.304 1.00 84.00 182 GLY A O 1
ATOM 1490 N N . ILE A 1 183 ? 6.565 -25.466 14.634 1.00 87.31 183 ILE A N 1
ATOM 1491 C CA . ILE A 1 183 ? 7.229 -25.231 15.925 1.00 87.31 183 ILE A CA 1
ATOM 1492 C C . ILE A 1 183 ? 7.320 -23.729 16.198 1.00 87.31 183 ILE A C 1
ATOM 1494 O O . ILE A 1 183 ? 6.891 -23.270 17.254 1.00 87.31 183 ILE A O 1
ATOM 1498 N N . ILE A 1 184 ? 7.829 -22.953 15.238 1.00 86.44 184 ILE A N 1
ATOM 1499 C CA . ILE A 1 184 ? 7.980 -21.499 15.386 1.00 86.44 184 ILE A CA 1
ATOM 1500 C C . ILE A 1 184 ? 6.619 -20.846 15.617 1.00 86.44 184 ILE A C 1
ATOM 1502 O O . ILE A 1 184 ? 6.487 -20.052 16.539 1.00 86.44 184 ILE A O 1
ATOM 1506 N N . LEU A 1 185 ? 5.605 -21.213 14.831 1.00 84.38 185 LEU A N 1
ATOM 1507 C CA . LEU A 1 185 ? 4.255 -20.663 14.937 1.00 84.38 185 LEU A CA 1
ATOM 1508 C C . LEU A 1 185 ? 3.627 -20.999 16.294 1.00 84.38 185 LEU A C 1
ATOM 1510 O O . LEU A 1 185 ? 3.046 -20.133 16.940 1.00 84.38 185 LEU A O 1
ATOM 1514 N N . HIS A 1 186 ? 3.808 -22.227 16.783 1.00 89.38 186 HIS A N 1
ATOM 1515 C CA . HIS A 1 186 ? 3.358 -22.599 18.120 1.00 89.38 186 HIS A CA 1
ATOM 1516 C C . HIS A 1 186 ? 4.043 -21.753 19.208 1.00 89.38 186 HIS A C 1
ATOM 1518 O O . HIS A 1 186 ? 3.377 -21.260 20.121 1.00 89.38 186 HIS A O 1
ATOM 1524 N N . TRP A 1 187 ? 5.357 -21.528 19.103 1.00 93.69 187 TRP A N 1
ATOM 1525 C CA . TRP A 1 187 ? 6.089 -20.669 20.039 1.00 93.69 187 TRP A CA 1
ATOM 1526 C C . TRP A 1 187 ? 5.680 -19.199 19.941 1.00 93.69 187 TRP A C 1
ATOM 1528 O O . TRP A 1 187 ? 5.475 -18.574 20.980 1.00 93.69 187 TRP A O 1
ATOM 1538 N N . THR A 1 188 ? 5.508 -18.639 18.742 1.00 90.38 188 THR A N 1
ATOM 1539 C CA . THR A 1 188 ? 5.079 -17.242 18.581 1.00 90.38 188 THR A CA 1
ATOM 1540 C C . THR A 1 188 ? 3.653 -17.035 19.068 1.00 90.38 188 THR A C 1
ATOM 1542 O O . THR A 1 188 ? 3.413 -16.059 19.769 1.00 90.38 188 THR A O 1
ATOM 1545 N N . CYS A 1 189 ? 2.727 -17.960 18.797 1.00 89.69 189 CYS A N 1
ATOM 1546 C CA . CYS A 1 189 ? 1.381 -17.927 19.372 1.00 89.69 189 CYS A CA 1
ATOM 1547 C C . CYS A 1 189 ? 1.419 -18.031 20.898 1.00 89.69 189 CYS A C 1
ATOM 1549 O O . CYS A 1 189 ? 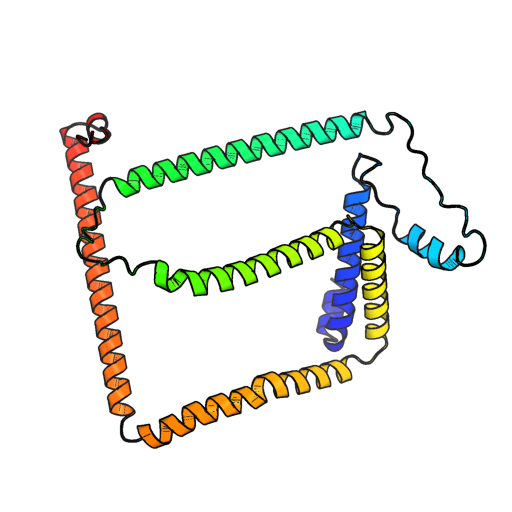0.724 -17.275 21.571 1.00 89.69 189 CYS A O 1
ATOM 1551 N N . ARG A 1 190 ? 2.255 -18.911 21.462 1.00 94.06 190 ARG A N 1
ATOM 1552 C CA . ARG A 1 190 ? 2.413 -19.029 22.918 1.00 94.06 190 ARG A CA 1
ATOM 1553 C C . ARG A 1 190 ? 2.951 -17.741 23.535 1.00 94.06 190 ARG A C 1
ATOM 1555 O O . ARG A 1 190 ? 2.393 -17.279 24.525 1.00 94.06 190 ARG A O 1
ATOM 1562 N N . ILE A 1 191 ? 3.990 -17.151 22.939 1.00 94.31 191 ILE A N 1
ATOM 1563 C CA . ILE A 1 191 ? 4.547 -15.865 23.374 1.00 94.31 191 ILE A CA 1
ATOM 1564 C C . ILE A 1 191 ? 3.483 -14.777 23.254 1.00 94.31 191 ILE A C 1
ATOM 1566 O O . ILE A 1 191 ? 3.279 -14.061 24.221 1.00 94.31 191 ILE A O 1
ATOM 1570 N N . ALA A 1 192 ? 2.770 -14.694 22.127 1.00 93.56 192 ALA A N 1
ATOM 1571 C CA . ALA A 1 192 ? 1.719 -13.706 21.900 1.00 93.56 192 ALA A CA 1
ATOM 1572 C C . ALA A 1 192 ? 0.582 -13.829 22.921 1.00 93.56 192 ALA A C 1
ATOM 1574 O O . ALA A 1 192 ? 0.165 -12.829 23.491 1.00 93.56 192 ALA A O 1
ATOM 1575 N N . ILE A 1 193 ? 0.107 -15.040 23.216 1.00 94.50 193 ILE A N 1
ATOM 1576 C CA . ILE A 1 193 ? -0.881 -15.263 24.281 1.00 94.50 193 ILE A CA 1
ATOM 1577 C C . ILE A 1 193 ? -0.292 -14.830 25.627 1.00 94.50 193 ILE A C 1
ATOM 1579 O O . ILE A 1 193 ? -0.953 -14.154 26.405 1.00 94.50 193 ILE A O 1
ATOM 1583 N N . TRP A 1 194 ? 0.967 -15.147 25.912 1.00 94.38 194 TRP A N 1
ATOM 1584 C CA . TRP A 1 194 ? 1.591 -14.714 27.158 1.00 94.38 194 TRP A CA 1
ATOM 1585 C C . TRP A 1 194 ? 1.738 -13.192 27.263 1.00 94.38 194 TRP A C 1
ATOM 1587 O O . TRP A 1 194 ? 1.482 -12.665 28.340 1.00 94.38 194 TRP A O 1
ATOM 1597 N N . THR A 1 195 ? 2.071 -12.464 26.194 1.00 93.50 195 THR A N 1
ATOM 1598 C CA . THR A 1 195 ? 2.177 -10.992 26.218 1.00 93.50 195 THR A CA 1
ATOM 1599 C C . THR A 1 195 ? 0.833 -10.275 26.149 1.00 93.50 195 THR A C 1
ATOM 1601 O O . THR A 1 195 ? 0.670 -9.251 26.811 1.00 93.50 195 THR A O 1
ATOM 1604 N N . PHE A 1 196 ? -0.127 -10.775 25.369 1.00 91.00 196 PHE A N 1
ATOM 1605 C CA . PHE A 1 196 ? -1.428 -10.124 25.181 1.00 91.00 196 PHE A CA 1
ATOM 1606 C C . PHE A 1 196 ? -2.494 -10.589 26.167 1.00 91.00 196 PHE A C 1
ATOM 1608 O O . PHE A 1 196 ? -3.321 -9.782 26.561 1.00 91.00 196 PHE A O 1
ATOM 1615 N N . LEU A 1 197 ? -2.502 -11.853 26.587 1.00 88.69 197 LEU A N 1
ATOM 1616 C CA . LEU A 1 197 ? -3.460 -12.332 27.588 1.00 88.69 197 LEU A CA 1
ATOM 1617 C C . LEU A 1 197 ? -2.891 -12.248 29.001 1.00 88.69 197 LEU A C 1
ATOM 1619 O O . LEU A 1 197 ? -3.628 -11.890 29.908 1.00 88.69 197 LEU A O 1
ATOM 1623 N N . GLY A 1 198 ? -1.600 -12.521 29.210 1.00 87.12 198 GLY A N 1
ATOM 1624 C CA . GLY A 1 198 ? -1.026 -12.610 30.561 1.00 87.12 198 GLY A CA 1
ATOM 1625 C C . GLY A 1 198 ? -1.128 -11.304 31.368 1.00 87.12 198 GLY A C 1
ATOM 1626 O O . GLY A 1 198 ? -1.853 -11.252 32.364 1.00 87.12 198 GLY A O 1
ATOM 1627 N N . PRO A 1 199 ? -0.434 -10.225 30.961 1.00 88.31 199 PRO A N 1
ATOM 1628 C CA . PRO A 1 199 ? -0.493 -8.932 31.637 1.00 88.31 199 PRO A CA 1
ATOM 1629 C C . PRO A 1 199 ? -1.898 -8.334 31.665 1.00 88.31 199 PRO A C 1
ATOM 1631 O O . PRO A 1 199 ? -2.307 -7.777 32.680 1.00 88.31 199 PRO A O 1
ATOM 1634 N N . TRP A 1 200 ? -2.649 -8.467 30.570 1.00 85.25 200 TRP A N 1
ATOM 1635 C CA . TRP A 1 200 ? -3.971 -7.860 30.449 1.00 85.25 200 TRP A CA 1
ATOM 1636 C C . TRP A 1 200 ? -5.018 -8.572 31.292 1.00 85.25 200 TRP A C 1
ATOM 1638 O O . TRP A 1 200 ? -5.805 -7.882 31.925 1.00 85.25 200 TRP A O 1
ATOM 1648 N N . MET A 1 201 ? -4.993 -9.906 31.400 1.00 83.06 201 MET A N 1
ATOM 1649 C CA . MET A 1 201 ? -5.845 -10.608 32.365 1.00 83.06 201 MET A CA 1
ATOM 1650 C C . MET A 1 201 ? -5.542 -10.163 33.789 1.00 83.06 201 MET A C 1
ATOM 1652 O O . MET A 1 201 ? -6.471 -9.978 34.557 1.00 83.06 201 MET A O 1
ATOM 1656 N N . LYS A 1 202 ? -4.274 -9.912 34.137 1.00 83.56 202 LYS A N 1
ATOM 1657 C CA . LYS A 1 202 ? -3.924 -9.407 35.471 1.00 83.56 202 LYS A CA 1
ATOM 1658 C C . LYS A 1 202 ? -4.419 -7.977 35.704 1.00 83.56 202 LYS A C 1
ATOM 1660 O O . LYS A 1 202 ? -4.863 -7.668 36.804 1.00 83.56 202 LYS A O 1
ATOM 1665 N N . ILE A 1 203 ? -4.351 -7.111 34.691 1.00 87.31 203 ILE A N 1
ATOM 1666 C CA . ILE A 1 203 ? -4.901 -5.748 34.761 1.00 87.31 203 ILE A CA 1
ATOM 1667 C C . ILE A 1 203 ? -6.426 -5.807 34.897 1.00 87.31 203 ILE A C 1
ATOM 1669 O O . ILE A 1 203 ? -6.981 -5.162 35.783 1.00 87.31 203 ILE A O 1
ATOM 1673 N N . VAL A 1 204 ? -7.087 -6.614 34.066 1.00 84.88 204 VAL A N 1
ATOM 1674 C CA . VAL A 1 204 ? -8.539 -6.816 34.082 1.00 84.88 204 VAL A CA 1
ATOM 1675 C C . VAL A 1 204 ? -8.989 -7.415 35.411 1.00 84.88 204 VAL A C 1
ATOM 1677 O O . VAL A 1 204 ? -9.908 -6.870 36.007 1.00 84.88 204 VAL A O 1
ATOM 1680 N N . ASP A 1 205 ? -8.312 -8.440 35.931 1.00 84.94 205 ASP A N 1
ATOM 1681 C CA . ASP A 1 205 ? -8.582 -8.980 37.265 1.00 84.94 205 ASP A CA 1
ATOM 1682 C C . ASP A 1 205 ? -8.327 -7.925 38.337 1.00 84.94 205 ASP A C 1
ATOM 1684 O O . ASP A 1 205 ? -9.161 -7.756 39.208 1.00 84.94 205 ASP A O 1
ATOM 1688 N N . SER A 1 206 ? -7.241 -7.148 38.287 1.00 86.69 206 SER A N 1
ATOM 1689 C CA . SER A 1 206 ? -7.013 -6.109 39.303 1.00 86.69 206 SER A CA 1
ATOM 1690 C C . SER A 1 206 ? -8.112 -5.041 39.306 1.00 86.69 206 SER A C 1
ATOM 1692 O O . SER A 1 206 ? -8.571 -4.645 40.374 1.00 86.69 206 SER A O 1
ATOM 1694 N N . LEU A 1 207 ? -8.599 -4.643 38.127 1.00 84.56 207 LEU A N 1
ATOM 1695 C CA . LEU A 1 207 ? -9.688 -3.679 37.985 1.00 84.56 207 LEU A CA 1
ATOM 1696 C C . LEU A 1 207 ? -11.029 -4.286 38.423 1.00 84.56 207 LEU A C 1
ATOM 1698 O O . LEU A 1 207 ? -11.743 -3.681 39.217 1.00 84.56 207 LEU A O 1
ATOM 1702 N N . LEU A 1 208 ? -11.354 -5.500 37.973 1.00 79.31 208 LEU A N 1
ATOM 1703 C CA . LEU A 1 208 ? -12.620 -6.173 38.282 1.00 79.31 208 LEU A CA 1
ATOM 1704 C C . LEU A 1 208 ? -12.690 -6.687 39.728 1.00 79.31 208 LEU A C 1
ATOM 1706 O O . LEU A 1 208 ? -13.761 -6.660 40.335 1.00 79.31 208 LEU A O 1
ATOM 1710 N N . TYR A 1 209 ? -11.585 -7.161 40.306 1.00 73.88 209 TYR A N 1
ATOM 1711 C CA . TYR A 1 209 ? -11.535 -7.692 41.673 1.00 73.88 209 TYR A CA 1
ATOM 1712 C C . TYR A 1 209 ? -11.577 -6.559 42.705 1.00 73.88 209 TYR A C 1
ATOM 1714 O O . TYR A 1 209 ? -12.271 -6.671 43.716 1.00 73.88 209 TYR A O 1
ATOM 1722 N N . GLN A 1 210 ? -10.915 -5.432 42.419 1.00 66.12 210 GLN A N 1
ATOM 1723 C CA . GLN A 1 210 ? -10.997 -4.234 43.255 1.00 66.12 210 GLN A CA 1
ATOM 1724 C C . GLN A 1 210 ? -12.398 -3.604 43.212 1.00 66.12 210 GLN A C 1
ATOM 1726 O O . GLN A 1 210 ? -12.901 -3.187 44.256 1.00 66.12 210 GLN A O 1
ATOM 1731 N N . ASP A 1 211 ? -13.071 -3.630 42.056 1.00 60.59 211 ASP A N 1
ATOM 1732 C CA . ASP A 1 211 ? -14.468 -3.193 41.962 1.00 60.59 211 ASP A CA 1
ATOM 1733 C C . ASP A 1 211 ? -15.445 -4.187 42.608 1.00 60.59 211 ASP A C 1
ATOM 1735 O O . ASP A 1 211 ? -16.351 -3.772 43.322 1.00 60.59 211 ASP A O 1
ATOM 1739 N N . SER A 1 212 ? -15.290 -5.500 42.415 1.00 61.72 212 SER A N 1
ATOM 1740 C CA . SER A 1 212 ? -16.274 -6.498 42.879 1.00 61.72 212 SER A CA 1
ATOM 1741 C C . SER A 1 212 ? -16.354 -6.660 44.402 1.00 61.72 212 SER A C 1
ATOM 1743 O O . SER A 1 212 ? -17.451 -6.897 44.917 1.00 61.72 212 SER A O 1
ATOM 1745 N N . VAL A 1 213 ? -15.251 -6.468 45.137 1.00 60.50 213 VAL A N 1
ATOM 1746 C CA . VAL A 1 213 ? -15.254 -6.487 46.615 1.00 60.50 213 VAL A CA 1
ATOM 1747 C C . VAL A 1 213 ? -15.909 -5.225 47.193 1.00 60.50 213 VAL A C 1
ATOM 1749 O O . VAL A 1 213 ? -16.575 -5.308 48.225 1.00 60.50 213 VAL A O 1
ATOM 1752 N N . LEU A 1 214 ? -15.809 -4.077 46.510 1.00 57.81 214 LEU A N 1
ATOM 1753 C CA . LEU A 1 214 ? -16.535 -2.858 46.893 1.00 57.81 214 LEU A CA 1
ATOM 1754 C C . LEU A 1 214 ? -18.002 -2.864 46.413 1.00 57.81 214 LEU A C 1
ATOM 1756 O O . LEU A 1 214 ? -18.859 -2.253 47.051 1.00 57.81 214 LEU A O 1
ATOM 1760 N N . HIS A 1 215 ? -18.311 -3.563 45.312 1.00 51.38 215 HIS A N 1
ATOM 1761 C CA . HIS A 1 215 ? -19.619 -3.512 44.651 1.00 51.38 215 HIS A CA 1
ATOM 1762 C C . HIS A 1 215 ? -20.596 -4.645 44.955 1.00 51.38 215 HIS A C 1
ATOM 1764 O O . HIS A 1 215 ? -21.753 -4.497 44.570 1.00 51.38 215 HIS A O 1
ATOM 1770 N N . SER A 1 216 ? -20.253 -5.726 45.663 1.00 51.44 216 SER A N 1
ATOM 1771 C CA . SER A 1 216 ? -21.239 -6.802 45.915 1.00 51.44 216 SER A CA 1
ATOM 1772 C C . SER A 1 216 ? -22.464 -6.362 46.743 1.00 51.44 216 SER A C 1
ATOM 1774 O O . SER A 1 216 ? -23.503 -7.008 46.671 1.00 51.44 216 SER A O 1
ATOM 1776 N N . LYS A 1 217 ? -22.400 -5.216 47.443 1.00 52.16 217 LYS A N 1
ATOM 1777 C CA . LYS A 1 217 ? -23.565 -4.550 48.068 1.00 52.16 217 LYS A CA 1
ATOM 1778 C C . LYS A 1 217 ? -24.196 -3.415 47.238 1.00 52.16 217 LYS A C 1
ATOM 1780 O O . LYS A 1 217 ? -25.213 -2.878 47.648 1.00 52.16 217 LYS A O 1
ATOM 1785 N N . SER A 1 218 ? -23.615 -3.038 46.094 1.00 57.28 218 SER A N 1
ATOM 1786 C CA . SER A 1 218 ? -23.999 -1.857 45.291 1.00 57.28 218 SER A CA 1
ATOM 1787 C C . SER A 1 218 ? -24.240 -2.160 43.795 1.00 57.28 218 SER A C 1
ATOM 1789 O O . SER A 1 218 ? -24.686 -1.279 43.062 1.00 57.28 218 SER A O 1
ATOM 1791 N N . LYS A 1 219 ? -23.975 -3.385 43.317 1.00 55.78 219 LYS A N 1
ATOM 1792 C CA . LYS A 1 219 ? -24.063 -3.764 41.893 1.00 55.78 219 LYS A CA 1
ATOM 1793 C C . LYS A 1 219 ? -25.494 -3.712 41.351 1.00 55.78 219 LYS A C 1
ATOM 1795 O O . LYS A 1 219 ? -25.703 -3.071 40.330 1.00 55.78 219 LYS A O 1
ATOM 1800 N N . ASP A 1 220 ? -26.465 -4.246 42.094 1.00 65.69 220 ASP A N 1
ATOM 1801 C CA . ASP A 1 220 ? -27.888 -4.177 41.721 1.00 65.69 220 ASP A CA 1
ATOM 1802 C C . ASP A 1 220 ? -28.405 -2.731 41.676 1.00 65.69 220 ASP A C 1
ATOM 1804 O O . ASP A 1 220 ? -29.267 -2.389 40.870 1.00 65.69 220 ASP A O 1
ATOM 1808 N N . GLU A 1 221 ? -27.858 -1.847 42.516 1.00 69.31 221 GLU A N 1
ATOM 1809 C CA . GLU A 1 221 ? -28.248 -0.436 42.538 1.00 69.31 221 GLU A CA 1
ATOM 1810 C C . GLU A 1 221 ? -27.575 0.364 41.414 1.00 69.31 221 GLU A C 1
ATOM 1812 O O . GLU A 1 221 ? -28.203 1.229 40.803 1.00 69.31 221 GLU A O 1
ATOM 1817 N N . LYS A 1 222 ? -26.314 0.058 41.083 1.00 64.19 222 LYS A N 1
ATOM 1818 C CA . LYS A 1 222 ? -25.621 0.677 39.947 1.00 64.19 222 LYS A CA 1
ATOM 1819 C C . LYS A 1 222 ? -26.192 0.228 38.608 1.00 64.19 222 LYS A C 1
ATOM 1821 O O . LYS A 1 222 ? -26.334 1.077 37.737 1.00 64.19 222 LYS A O 1
ATOM 1826 N N . GLU A 1 223 ? -26.541 -1.046 38.452 1.00 72.69 223 GLU A N 1
ATOM 1827 C CA . GLU A 1 223 ? -27.109 -1.569 37.206 1.00 72.69 223 GLU A CA 1
ATOM 1828 C C . GLU A 1 223 ? -28.476 -0.933 36.923 1.00 72.69 223 GLU A C 1
ATOM 1830 O O . GLU A 1 223 ? -28.690 -0.410 35.827 1.00 72.69 223 GLU A O 1
ATOM 1835 N N . ARG A 1 224 ? -29.327 -0.805 37.955 1.00 78.19 224 ARG A N 1
ATOM 1836 C CA . ARG A 1 224 ? -30.581 -0.037 37.875 1.00 78.19 224 ARG A CA 1
ATOM 1837 C C . ARG A 1 224 ? -30.345 1.423 37.492 1.00 78.19 224 ARG A C 1
ATOM 1839 O O . ARG A 1 224 ? -30.978 1.902 36.559 1.00 78.19 224 ARG A O 1
ATOM 1846 N N . ARG A 1 225 ? -29.379 2.109 38.117 1.00 74.00 225 ARG A N 1
ATOM 1847 C CA . ARG A 1 225 ? -29.050 3.506 37.771 1.00 74.00 225 ARG A CA 1
ATOM 1848 C C . ARG A 1 225 ? -28.494 3.658 36.353 1.00 74.00 225 ARG A C 1
ATOM 1850 O O . ARG A 1 225 ? -28.794 4.646 35.691 1.00 74.00 225 ARG A O 1
ATOM 1857 N N . THR A 1 226 ? -27.693 2.710 35.862 1.00 69.56 226 THR A N 1
ATOM 1858 C CA . THR A 1 226 ? -27.182 2.756 34.481 1.00 69.56 226 THR A CA 1
ATOM 1859 C C . THR A 1 226 ? -28.265 2.460 33.457 1.00 69.56 226 THR A C 1
ATOM 1861 O O . THR A 1 226 ? -28.282 3.082 32.398 1.00 69.56 226 THR A O 1
ATOM 1864 N N . GLU A 1 227 ? -29.189 1.552 33.770 1.00 77.75 227 GLU A N 1
ATOM 1865 C CA . GLU A 1 227 ? -30.313 1.238 32.894 1.00 77.75 227 GLU A CA 1
ATOM 1866 C C . GLU A 1 227 ? -31.322 2.395 32.854 1.00 77.75 227 GLU A C 1
ATOM 1868 O O . GLU A 1 227 ? -31.835 2.726 31.785 1.00 77.75 227 GLU A O 1
ATOM 1873 N N . GLU A 1 228 ? -31.550 3.065 33.988 1.00 83.62 228 GLU A N 1
ATOM 1874 C CA . GLU A 1 228 ? -32.335 4.300 34.083 1.00 83.62 228 GLU A CA 1
ATOM 1875 C C . GLU A 1 228 ? -31.685 5.442 33.295 1.00 83.62 228 GLU A C 1
ATOM 1877 O O . GLU A 1 228 ? -32.345 6.036 32.445 1.00 83.62 228 GLU A O 1
ATOM 1882 N N . ALA A 1 229 ? -30.382 5.687 33.477 1.00 74.81 229 ALA A N 1
ATOM 1883 C CA . ALA A 1 229 ? -29.657 6.716 32.729 1.00 74.81 229 ALA A CA 1
ATOM 1884 C C . ALA A 1 229 ? -29.639 6.429 31.218 1.00 74.81 229 ALA A C 1
ATOM 1886 O O . ALA A 1 229 ? -29.797 7.334 30.399 1.00 74.81 229 ALA A O 1
ATOM 1887 N N . PHE A 1 230 ? -29.487 5.163 30.819 1.00 76.69 230 PHE A N 1
ATOM 1888 C CA . PHE A 1 230 ? -29.535 4.781 29.410 1.00 76.69 230 PHE A CA 1
ATOM 1889 C C . PHE A 1 230 ? -30.939 4.961 28.825 1.00 76.69 230 PHE A C 1
ATOM 1891 O O . PHE A 1 230 ? -31.079 5.518 27.734 1.00 76.69 230 PHE A O 1
ATOM 1898 N N . LYS A 1 231 ? -31.988 4.557 29.553 1.00 85.00 231 LYS A N 1
ATOM 1899 C CA . LYS A 1 231 ? -33.383 4.807 29.159 1.00 85.00 231 LYS A CA 1
ATOM 1900 C C . LYS A 1 231 ? -33.673 6.301 29.046 1.00 85.00 231 LYS A C 1
ATOM 1902 O O . LYS A 1 231 ? -34.319 6.708 28.081 1.00 85.00 231 LYS A O 1
ATOM 1907 N N . GLU A 1 232 ? -33.150 7.119 29.955 1.00 84.19 232 GLU A N 1
ATOM 1908 C CA . GLU A 1 232 ? -33.281 8.575 29.903 1.00 84.19 232 GLU A CA 1
ATOM 1909 C C . GLU A 1 232 ? -32.616 9.141 28.642 1.00 84.19 232 GLU A C 1
ATOM 1911 O O . GLU A 1 232 ? -33.273 9.835 27.864 1.00 84.19 232 GLU A O 1
ATOM 1916 N N . ILE A 1 233 ? -31.371 8.751 28.350 1.00 74.56 233 ILE A N 1
ATOM 1917 C CA . ILE A 1 233 ? -30.646 9.188 27.146 1.00 74.56 233 ILE A CA 1
ATOM 1918 C C . ILE A 1 233 ? -31.373 8.752 25.869 1.00 74.56 233 ILE A C 1
ATOM 1920 O O . ILE A 1 233 ? -31.551 9.556 24.952 1.00 74.56 233 ILE A O 1
ATOM 1924 N N . VAL A 1 234 ? -31.826 7.499 25.798 1.00 82.31 234 VAL A N 1
ATOM 1925 C CA . VAL A 1 234 ? -32.565 6.983 24.636 1.00 82.31 234 VAL A CA 1
ATOM 1926 C C . VAL A 1 234 ? -33.890 7.721 24.461 1.00 82.31 234 VAL A C 1
ATOM 1928 O O . VAL A 1 234 ? -34.231 8.091 23.338 1.00 82.31 234 VAL A O 1
ATOM 1931 N N . SER A 1 235 ? -34.616 7.993 25.546 1.00 86.25 235 SER A N 1
ATOM 1932 C CA . SER A 1 235 ? -35.876 8.741 25.491 1.00 86.25 235 SER A CA 1
ATOM 1933 C C . SER A 1 235 ? -35.661 10.200 25.068 1.00 86.25 235 SER A C 1
ATOM 1935 O O . SER A 1 235 ? -36.403 10.712 24.227 1.00 86.25 235 SER A O 1
ATOM 1937 N N . ALA A 1 236 ? -34.583 10.839 25.535 1.00 76.75 236 ALA A N 1
ATOM 1938 C CA . ALA A 1 236 ? -34.187 12.182 25.126 1.00 76.75 236 ALA A CA 1
ATOM 1939 C C . ALA A 1 236 ? -33.781 12.228 23.643 1.00 76.75 236 ALA A C 1
ATOM 1941 O O . ALA A 1 236 ? -34.171 13.146 22.918 1.00 76.75 236 ALA A O 1
ATOM 1942 N N . LEU A 1 237 ? -33.048 11.219 23.159 1.00 76.88 237 LEU A N 1
ATOM 1943 C CA . LEU A 1 237 ? -32.677 11.093 21.747 1.00 76.88 237 LEU A CA 1
ATOM 1944 C C . LEU A 1 237 ? -33.891 10.823 20.858 1.00 76.88 237 LEU A C 1
ATOM 1946 O O . LEU A 1 237 ? -34.008 11.425 19.792 1.00 76.88 237 LEU A O 1
ATOM 1950 N N . GLN A 1 238 ? -34.820 9.971 21.294 1.00 84.25 238 GLN A N 1
ATOM 1951 C CA . GLN A 1 238 ? -36.079 9.747 20.585 1.00 84.25 238 GLN A CA 1
ATOM 1952 C C . GLN A 1 238 ? -36.934 11.017 20.544 1.00 84.25 238 GLN A C 1
ATOM 1954 O O . GLN A 1 238 ? -37.510 11.320 19.499 1.00 84.25 238 GLN A O 1
ATOM 1959 N N . GLY A 1 239 ? -36.979 11.785 21.637 1.00 82.56 239 GLY A N 1
ATOM 1960 C CA . GLY A 1 239 ? -37.639 13.090 21.681 1.00 82.56 239 GLY A CA 1
ATOM 1961 C C . GLY A 1 239 ? -37.028 14.071 20.681 1.00 82.56 239 GLY A C 1
ATOM 1962 O O . GLY A 1 239 ? -37.745 14.636 19.855 1.00 82.56 239 GLY A O 1
ATOM 1963 N N . ARG A 1 240 ? -35.694 14.197 20.671 1.00 73.62 240 ARG A N 1
ATOM 1964 C CA . ARG A 1 240 ? -34.965 15.044 19.710 1.00 73.62 240 ARG A CA 1
ATOM 1965 C C . ARG A 1 240 ? -35.145 14.585 18.264 1.00 73.62 240 ARG A C 1
ATOM 1967 O O . ARG A 1 240 ? -35.338 15.417 17.388 1.00 73.62 240 ARG A O 1
ATOM 1974 N N . SER A 1 241 ? -35.137 13.278 18.008 1.00 77.00 241 SER A N 1
ATOM 1975 C CA . SER A 1 241 ? -35.361 12.709 16.674 1.00 77.00 241 SER A CA 1
ATOM 1976 C C . SER A 1 241 ? -36.771 12.997 16.156 1.00 77.00 241 SER A C 1
ATOM 1978 O O . SER A 1 241 ? -36.934 13.396 15.002 1.00 77.00 241 SER A O 1
ATOM 1980 N N . LYS A 1 242 ? -37.793 12.843 17.008 1.00 83.44 242 LYS A N 1
ATOM 1981 C CA . LYS A 1 242 ? -39.180 13.181 16.660 1.00 83.44 242 LYS A CA 1
ATOM 1982 C C . LYS A 1 242 ? -39.348 14.680 16.419 1.00 83.44 242 LYS A C 1
ATOM 1984 O O . LYS A 1 242 ? -39.959 15.048 15.422 1.00 83.44 242 LYS A O 1
ATOM 1989 N N . ALA A 1 243 ? -38.765 15.525 17.270 1.00 76.50 243 ALA A N 1
ATOM 1990 C CA . ALA A 1 243 ? -38.788 16.976 17.089 1.00 76.50 243 ALA A CA 1
ATOM 1991 C C . ALA A 1 243 ? -38.113 17.391 15.771 1.00 76.50 243 ALA A C 1
ATOM 1993 O O . ALA A 1 243 ? -38.700 18.132 14.992 1.00 76.50 243 ALA A O 1
ATOM 1994 N N . ALA A 1 244 ? -36.936 16.836 15.464 1.00 73.12 244 ALA A N 1
ATOM 1995 C CA . ALA A 1 244 ? -36.240 17.097 14.205 1.00 73.12 244 ALA A CA 1
ATOM 1996 C C . ALA A 1 244 ? -37.055 16.651 12.976 1.00 73.12 244 ALA A C 1
ATOM 1998 O O . ALA A 1 244 ? -37.084 17.356 11.969 1.00 73.12 244 ALA A O 1
ATOM 1999 N N . ARG A 1 245 ? -37.760 15.512 13.058 1.00 81.31 245 ARG A N 1
ATOM 2000 C CA . ARG A 1 245 ? -38.672 15.060 11.994 1.00 81.31 245 ARG A CA 1
ATOM 2001 C C . ARG A 1 245 ? -39.852 16.007 11.793 1.00 81.31 245 ARG A C 1
ATOM 2003 O O . ARG A 1 245 ? -40.143 16.336 10.650 1.00 81.31 245 ARG A O 1
ATOM 2010 N N . LEU A 1 246 ? -40.497 16.456 12.870 1.00 86.00 246 LEU A N 1
ATOM 2011 C CA . LEU A 1 246 ? -41.623 17.393 12.785 1.00 86.00 246 LEU A CA 1
ATOM 2012 C C . LEU A 1 246 ? -41.197 18.723 12.159 1.00 86.00 246 LEU A C 1
ATOM 2014 O O . LEU A 1 246 ? -41.855 19.190 11.234 1.00 86.00 246 LEU A O 1
ATOM 2018 N N . VAL A 1 247 ? -40.054 19.269 12.583 1.00 79.75 247 VAL A N 1
ATOM 2019 C CA . VAL A 1 247 ? -39.489 20.489 11.986 1.00 79.75 247 VAL A CA 1
ATOM 2020 C C . VAL A 1 247 ? -39.195 20.275 10.498 1.00 79.75 247 VAL A C 1
ATOM 2022 O O . VAL A 1 247 ? -39.567 21.106 9.674 1.00 79.75 247 VAL A O 1
ATOM 2025 N N . GLY A 1 248 ? -38.607 19.133 10.125 1.00 81.62 248 GLY A N 1
ATOM 2026 C CA . GLY A 1 248 ? -38.366 18.791 8.720 1.00 81.62 248 GLY A CA 1
ATOM 2027 C C . GLY A 1 248 ? -39.650 18.681 7.887 1.00 81.62 248 GLY A C 1
ATOM 2028 O O . GLY A 1 248 ? -39.700 19.159 6.750 1.00 81.62 248 GLY A O 1
ATOM 2029 N N . GLU A 1 249 ? -40.712 18.097 8.443 1.00 87.81 249 GLU A N 1
ATOM 2030 C CA . GLU A 1 249 ? -42.019 18.027 7.785 1.00 87.81 249 GLU A CA 1
ATOM 2031 C C . GLU A 1 249 ? -42.664 19.407 7.622 1.00 87.81 249 GLU A C 1
ATOM 2033 O O . GLU A 1 249 ? -43.209 19.695 6.556 1.00 87.81 249 GLU A O 1
ATOM 2038 N N . GLU A 1 250 ? -42.608 20.269 8.639 1.00 85.69 250 GLU A N 1
ATOM 2039 C CA . GLU A 1 250 ? -43.155 21.631 8.581 1.00 85.69 250 GLU A CA 1
ATOM 2040 C C . GLU A 1 250 ? -42.409 22.506 7.574 1.00 85.69 250 GLU A C 1
ATOM 2042 O O . GLU A 1 250 ? -43.043 23.202 6.778 1.00 85.69 250 GLU A O 1
ATOM 2047 N N . VAL A 1 251 ? -41.078 22.407 7.539 1.00 81.19 251 VAL A N 1
ATOM 2048 C CA . VAL A 1 251 ? -40.225 23.047 6.528 1.00 81.19 251 VAL A CA 1
ATOM 2049 C C . VAL A 1 251 ? -40.626 22.593 5.125 1.00 81.19 251 VAL A C 1
ATOM 2051 O O . VAL A 1 251 ? -40.887 23.423 4.251 1.00 81.19 251 VAL A O 1
ATOM 2054 N N . THR A 1 252 ? -40.773 21.282 4.921 1.00 82.62 252 THR A N 1
ATOM 2055 C CA . THR A 1 252 ? -41.157 20.720 3.617 1.00 82.62 252 THR A CA 1
ATOM 2056 C C . THR A 1 252 ? -42.563 21.167 3.201 1.00 82.62 252 THR A C 1
ATOM 2058 O O . THR A 1 252 ? -42.773 21.559 2.051 1.00 82.62 252 THR A O 1
ATOM 2061 N N . LYS A 1 253 ? -43.527 21.173 4.133 1.00 92.06 253 LYS A N 1
ATOM 2062 C CA . LYS A 1 253 ? -44.907 21.638 3.896 1.00 92.06 253 LYS A CA 1
ATOM 2063 C C . LYS A 1 253 ? -44.955 23.134 3.589 1.00 92.06 253 LYS A C 1
ATOM 2065 O O . LYS A 1 253 ? -45.626 23.533 2.643 1.00 92.06 253 LYS A O 1
ATOM 2070 N N . SER A 1 254 ? -44.225 23.953 4.346 1.00 82.44 254 SER A N 1
ATOM 2071 C CA . SER A 1 254 ? -44.131 25.402 4.131 1.00 82.44 254 SER A CA 1
ATOM 2072 C C . SER A 1 254 ? -43.511 25.719 2.771 1.00 82.44 254 SER A C 1
ATOM 2074 O O . SER A 1 254 ? -44.032 26.561 2.037 1.00 82.44 254 SER A O 1
ATOM 2076 N N . LYS A 1 255 ? -42.460 24.984 2.379 1.00 82.12 255 LYS A N 1
ATOM 2077 C CA . LYS A 1 255 ? -41.853 25.095 1.048 1.00 82.12 255 LYS A CA 1
ATOM 2078 C C . LYS A 1 255 ? -42.854 24.742 -0.050 1.00 82.12 255 LYS A C 1
ATOM 2080 O O . LYS A 1 255 ? -43.086 25.565 -0.928 1.00 82.12 255 LYS A O 1
ATOM 2085 N N . ALA A 1 256 ? -43.516 23.587 0.047 1.00 85.69 256 ALA A N 1
ATOM 2086 C CA . ALA A 1 256 ? -44.531 23.169 -0.921 1.00 85.69 256 ALA A CA 1
ATOM 2087 C C . ALA A 1 256 ? -45.688 24.181 -1.034 1.00 85.69 256 ALA A C 1
ATOM 2089 O O . ALA A 1 256 ? -46.136 24.490 -2.137 1.00 85.69 256 ALA A O 1
ATOM 2090 N N . PHE A 1 257 ? -46.135 24.745 0.091 1.00 88.12 257 PHE A N 1
ATOM 2091 C CA . PHE A 1 257 ? -47.193 25.754 0.119 1.00 88.12 257 PHE A CA 1
ATOM 2092 C C . PHE A 1 257 ? -46.766 27.065 -0.555 1.00 88.12 257 PHE A C 1
ATOM 2094 O O . PHE A 1 257 ? -47.517 27.621 -1.356 1.00 88.12 257 PHE A O 1
ATOM 2101 N N . LYS A 1 258 ? -45.537 27.535 -0.298 1.00 82.31 258 LYS A N 1
ATOM 2102 C CA . LYS A 1 258 ? -44.972 28.710 -0.979 1.00 82.31 258 LYS A CA 1
ATOM 2103 C C . LYS A 1 258 ? -44.824 28.474 -2.482 1.00 82.31 258 LYS A C 1
ATOM 2105 O O . LYS A 1 258 ? -45.207 29.345 -3.257 1.00 82.31 258 LYS A O 1
ATOM 2110 N N . THR A 1 259 ? -44.334 27.305 -2.897 1.00 81.19 259 THR A N 1
ATOM 2111 C CA . THR A 1 259 ? -44.223 26.941 -4.318 1.00 81.19 259 THR A CA 1
ATOM 2112 C C . THR A 1 259 ? -45.594 26.905 -4.998 1.00 81.19 259 THR A C 1
ATOM 2114 O O . THR A 1 259 ? -45.721 2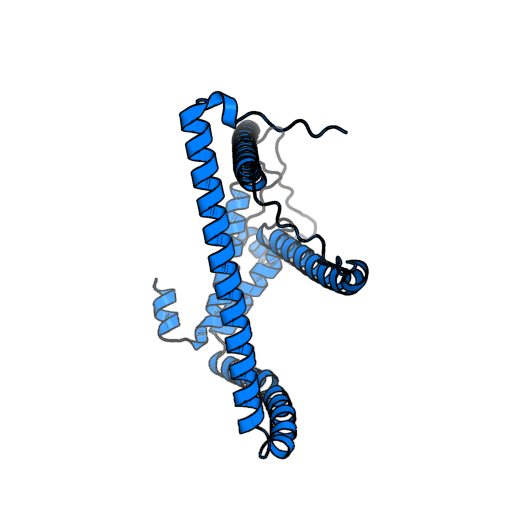7.367 -6.129 1.00 81.19 259 THR A O 1
ATOM 2117 N N . LEU A 1 260 ? -46.635 26.422 -4.312 1.00 90.31 260 LEU A N 1
ATOM 2118 C CA . LEU A 1 260 ? -48.000 26.389 -4.845 1.00 90.31 260 LEU A CA 1
ATOM 2119 C C . LEU A 1 260 ? -48.601 27.794 -5.011 1.00 90.31 260 LEU A C 1
ATOM 2121 O O . LEU A 1 260 ? -49.266 28.051 -6.010 1.00 90.31 260 LEU A O 1
ATOM 2125 N N . LEU A 1 261 ? -48.367 28.701 -4.058 1.00 87.12 261 LEU A N 1
ATOM 2126 C CA . LEU A 1 261 ? -48.919 30.061 -4.101 1.00 87.12 261 LEU A CA 1
ATOM 2127 C C . LEU A 1 261 ? -48.164 31.004 -5.043 1.00 87.12 261 LEU A C 1
ATOM 2129 O O . LEU A 1 261 ? -48.784 31.842 -5.693 1.00 87.12 261 LEU A O 1
ATOM 2133 N N . PHE A 1 262 ? -46.837 30.901 -5.086 1.00 87.75 262 PHE A N 1
ATOM 2134 C CA . PHE A 1 262 ? -45.975 31.895 -5.733 1.00 87.75 262 PHE A CA 1
ATOM 2135 C C . PHE A 1 262 ? -45.221 31.353 -6.955 1.00 87.75 262 PHE A C 1
ATOM 2137 O O . PHE A 1 262 ? -44.506 32.101 -7.621 1.00 87.75 262 PHE A O 1
ATOM 2144 N N . GLY A 1 263 ? -45.387 30.067 -7.271 1.00 83.81 263 GLY A N 1
ATOM 2145 C CA . GLY A 1 263 ? -44.607 29.382 -8.295 1.00 83.81 263 GLY A CA 1
ATOM 2146 C C . GLY A 1 263 ? -43.173 29.085 -7.843 1.00 83.81 263 GLY A C 1
ATOM 2147 O O . GLY A 1 263 ? -42.668 29.606 -6.849 1.00 83.81 263 GLY A O 1
ATOM 2148 N N . GLU A 1 264 ? -42.494 28.226 -8.597 1.00 78.62 264 GLU A N 1
ATOM 2149 C CA . GLU A 1 264 ? -41.159 27.705 -8.264 1.00 78.62 264 GLU A CA 1
ATOM 2150 C C . GLU A 1 264 ? -40.059 28.784 -8.271 1.00 78.62 264 GLU A C 1
ATOM 2152 O O . GLU A 1 264 ? -39.078 28.700 -7.533 1.00 78.62 264 GLU A O 1
ATOM 2157 N N . TYR A 1 265 ? -40.251 29.849 -9.055 1.00 77.19 265 TYR A N 1
ATOM 2158 C CA . TYR A 1 265 ? -39.257 30.908 -9.239 1.00 77.19 265 TYR A CA 1
ATOM 2159 C C . TYR A 1 265 ? -39.077 31.815 -8.011 1.00 77.19 265 TYR A C 1
ATOM 2161 O O . TYR A 1 265 ? -37.975 32.306 -7.777 1.00 77.19 265 TYR A O 1
ATOM 2169 N N . ILE A 1 266 ? -40.127 32.031 -7.208 1.00 69.31 266 ILE A N 1
ATOM 2170 C CA . ILE A 1 266 ? -40.066 32.906 -6.022 1.00 69.31 266 ILE A CA 1
ATOM 2171 C C . ILE A 1 266 ? -39.444 32.187 -4.816 1.00 69.31 266 ILE A C 1
ATOM 2173 O O . ILE A 1 266 ? -38.848 32.833 -3.955 1.00 69.31 266 ILE A O 1
ATOM 2177 N N . THR A 1 267 ? -39.514 30.854 -4.753 1.00 62.53 267 THR A N 1
ATOM 2178 C CA . THR A 1 267 ? -38.922 30.086 -3.645 1.00 62.53 267 THR A CA 1
ATOM 2179 C C . THR A 1 267 ? -37.396 29.989 -3.685 1.00 62.53 267 THR A C 1
ATOM 2181 O O . THR A 1 267 ? -36.815 29.618 -2.675 1.00 62.53 267 THR A O 1
ATOM 2184 N N . ASN A 1 268 ? -36.757 30.357 -4.801 1.00 64.50 268 ASN A N 1
ATOM 2185 C CA . ASN A 1 268 ? -35.301 30.290 -4.986 1.00 64.50 268 ASN A CA 1
ATOM 2186 C C . ASN A 1 268 ? -34.597 31.651 -4.826 1.00 64.50 268 ASN A C 1
ATOM 2188 O O . ASN A 1 268 ? -33.479 31.822 -5.310 1.00 64.50 268 ASN A O 1
ATOM 2192 N N . VAL A 1 269 ? -35.240 32.650 -4.212 1.00 59.28 269 VAL A N 1
ATOM 2193 C CA . VAL A 1 269 ? -34.606 33.961 -4.010 1.00 59.28 269 VAL A CA 1
ATOM 2194 C C . VAL A 1 269 ? -33.724 33.901 -2.757 1.00 59.28 269 VAL A C 1
ATOM 2196 O O . VAL A 1 269 ? -34.268 33.797 -1.657 1.00 59.28 269 VAL A O 1
ATOM 2199 N N . PRO A 1 270 ? -32.385 33.985 -2.884 1.00 58.03 270 PRO A N 1
ATOM 2200 C CA . PRO A 1 270 ? -31.503 34.005 -1.727 1.00 58.03 270 PRO A CA 1
ATOM 2201 C C . PRO A 1 270 ? -31.798 35.245 -0.882 1.00 58.03 270 PRO A C 1
ATOM 2203 O O . PRO A 1 270 ? -31.882 36.365 -1.397 1.00 58.03 270 PRO A O 1
ATOM 2206 N N . TYR A 1 271 ? -31.974 35.049 0.423 1.00 57.06 271 TYR A N 1
ATOM 2207 C CA . TYR A 1 271 ? -32.174 36.142 1.367 1.00 57.06 271 TYR A CA 1
ATOM 2208 C C . TYR A 1 271 ? -30.906 37.009 1.371 1.00 57.06 271 TYR A C 1
ATOM 2210 O O . TYR A 1 271 ? -29.840 36.557 1.783 1.00 57.06 271 TYR A O 1
ATOM 2218 N N . LEU A 1 272 ? -30.998 38.249 0.886 1.00 51.50 272 LEU A N 1
ATOM 2219 C CA . LEU A 1 272 ? -29.940 39.240 1.074 1.00 51.50 272 LEU A CA 1
ATOM 2220 C C . LEU A 1 272 ? -29.924 39.620 2.557 1.00 51.50 272 LEU A C 1
ATOM 2222 O O . LEU A 1 272 ? -30.720 40.453 2.997 1.00 51.50 272 LEU A O 1
ATOM 2226 N N . GLU A 1 273 ? -29.047 38.981 3.331 1.00 47.50 273 GLU A N 1
ATOM 2227 C CA . GLU A 1 273 ? -28.724 39.420 4.687 1.00 47.50 273 GLU A CA 1
ATOM 2228 C C . GLU A 1 273 ? -28.237 40.872 4.610 1.00 47.50 273 GLU A C 1
ATOM 2230 O O . GLU A 1 273 ? -27.257 41.186 3.931 1.00 47.50 273 GLU A O 1
ATOM 2235 N N . ARG A 1 274 ? -28.973 41.789 5.249 1.00 48.38 274 ARG A N 1
ATOM 2236 C CA . ARG A 1 274 ? -28.506 43.166 5.414 1.00 48.38 274 ARG A CA 1
ATOM 2237 C C . ARG A 1 274 ? -27.293 43.129 6.340 1.00 48.38 274 ARG A C 1
ATOM 2239 O O . ARG A 1 274 ? -27.452 42.807 7.514 1.00 48.38 274 ARG A O 1
ATOM 2246 N N . LEU A 1 275 ? -26.130 43.435 5.760 1.00 44.12 275 LEU A N 1
ATOM 2247 C CA . LEU A 1 275 ? -24.887 43.800 6.445 1.00 44.12 275 LEU A CA 1
ATOM 2248 C C . LEU A 1 275 ? -25.122 44.859 7.528 1.00 44.12 275 LEU A C 1
ATOM 2250 O O . LEU A 1 275 ? -25.932 45.784 7.275 1.00 44.12 275 LEU A O 1
#

Radius of gyration: 32.5 Å; chains: 1; bounding box: 85×73×78 Å

Foldseek 3Di:
DVVVVVCVVPVLLVLLVVLVVVLVLLLVLLVVQLPQLDPVSHDDHLVVVVCCVPPVPPDPPPDPPDPDDDPCRSVVVNVVVVVVVVVVVVVVVVVVVVVVVVVVVVVVVVPPAPPPPVVPPDPPPCVVCVVVVVVVVVVVVVVVVVVVVVVCLSNCVPVVVVSVSSVVSNVVSVVSVVDSSVVVVVVVVVVCCCVVVVVVVVVVCVVCVVCCVVCPVPVVVVVVVVVVVVVVVVVVVVVVVVVVVVSVVVVVVVLVVCCVVPNPVVSPDDDPDDD

Secondary structure (DSSP, 8-state):
-HHHHHHHH-GGGHHHHHHHHHHHHHHHHHHHHHT-S-TTTPPPPHHHHHHHHHHSTTT-TT------PPTTTTHHHHHHHHHHHHHHHHHHHHHHHHHHHHHHHHHHHHHTS-----TT-----GGGTHHHHHHHHHHHHHHHHHHHHHHHHHTTSSHHHHHHHHHHHHHHHHHHHHS-HHHHHHHHHHHHHHHHTHHHHHHHHHHHHHHHHHHTTTHHHHHHHHHHHHHHHHHHHHHHHHHHHHHHHHHHHHHHHHHHHH-TTTTT-------

pLDDT: mean 84.63, std 14.2, range [44.12, 97.81]

Organism: NCBI:txid420281